Protein 2OUW (pdb70)

Sequence (261 aa):
GATVRLLDDAEEISTLPEVKAVFDDIRATRGSDFVNNIWRGLANDPALLKRTWEQVKTVVGEGAALDPLTREIYLAVSTANSCSSYCAHSHTAAARAKGTPAQHAEEVLAIIGLAAQTNALVTAQIPVDEAFLVGATVRLLDDDAEISTLPEVKAVFDDIRATRGSDFVNNIWRGLANDPALLKRTWEQVKKTVVGEGALDPLTREIYLAVSTANSSCSSYCAHSHTAAARAKGTPAQHAEVLAIIGLAAQTNALVTAQIPVDEEAFLVD

Nearest PDB structures (foldseek):
  2ouw-assembly1_B  TM=1.002E+00  e=2.175E-16  Rhodospirillum rubrum
  2ouw-assembly1_B  TM=1.008E+00  e=6.496E-17  Rhodospirillum rubrum

Radius of gyration: 21.52 Å; Cα contacts (8 Å, |Δi|>4): 288; chains: 2; bounding box: 38×60×54 Å

B-factor: mean 42.0, std 5.88, range [23.9, 87.43]

InterPro domains:
  IPR003779 Alkyl hydroperoxide reductase AhpD/CMD-like [PF02627] (48-126)
  IPR004675 Alkylhydroperoxidase AhpD core [TIGR00778] (63-110)
  IPR029032 AhpD-like [G3DSA:1.20.1290.10] (1-137)
  IPR029032 AhpD-like [SSF69118] (16-132)

Solvent-accessible surface area: 12748 Å² total

Structure (mmCIF, N/CA/C/O backbone):
data_2OUW
#
_entry.id   2OUW
#
_cell.length_a   62.683
_cell.length_b   62.683
_cell.length_c   216.707
_cell.angle_alpha   90.000
_cell.angle_beta   90.000
_cell.angle_gamma   120.000
#
_symmetry.space_group_name_H-M   'P 63 2 2'
#
loop_
_entity.id
_entity.type
_entity.pdbx_description
1 polymer 'Alkylhydroperoxidase AhpD core'
2 non-polymer 'SODIUM ION'
3 non-polymer 'UNKNOWN LIGAND'
4 non-polymer 'ACETIC ACID'
5 water water
#
loop_
_atom_site.group_PDB
_atom_site.id
_atom_site.type_symbol
_atom_site.label_atom_id
_atom_site.label_alt_id
_atom_site.label_comp_id
_atom_site.label_asym_id
_atom_site.label_entity_id
_atom_site.label_seq_id
_atom_site.pdbx_PDB_ins_code
_atom_site.Cartn_x
_atom_site.Cartn_y
_atom_site.Cartn_z
_atom_site.occupancy
_atom_site.B_iso_or_equiv
_atom_site.auth_seq_id
_atom_site.auth_comp_id
_atom_site.auth_asym_id
_atom_site.auth_atom_id
_atom_site.pdbx_PDB_model_num
ATOM 1 N N . GLY A 1 1 ? 6.715 11.904 50.718 1.00 53.05 0 GLY A N 1
ATOM 2 C CA . GLY A 1 1 ? 5.285 11.510 50.660 1.00 52.69 0 GLY A CA 1
ATOM 3 C C . GLY A 1 1 ? 5.161 10.257 49.836 1.00 52.75 0 GLY A C 1
ATOM 4 O O . GLY A 1 1 ? 6.150 9.583 49.581 1.00 56.04 0 GLY A O 1
ATOM 13 N N . ALA A 1 3 ? 3.173 10.478 46.771 1.00 40.14 2 ALA A N 1
ATOM 14 C CA . ALA A 1 3 ? 3.233 11.085 45.434 1.00 38.24 2 ALA A CA 1
ATOM 15 C C . ALA A 1 3 ? 4.660 11.605 45.112 1.00 37.03 2 ALA A C 1
ATOM 16 O O . ALA A 1 3 ? 5.462 11.804 46.013 1.00 33.82 2 ALA 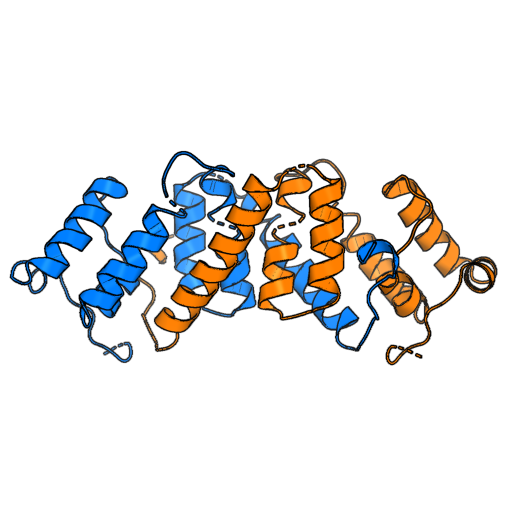A O 1
ATOM 18 N N . THR A 1 4 ? 4.966 11.824 43.828 1.00 35.98 3 THR A N 1
ATOM 19 C CA . THR A 1 4 ? 6.271 12.376 43.399 1.00 35.97 3 THR A CA 1
ATOM 20 C C . THR A 1 4 ? 6.293 13.904 43.409 1.00 37.90 3 THR A C 1
ATOM 21 O O . THR A 1 4 ? 7.294 14.504 43.097 1.00 36.98 3 THR A O 1
ATOM 25 N N . VAL A 1 5 ? 5.183 14.518 43.795 1.00 38.09 4 VAL A N 1
ATOM 26 C CA . VAL A 1 5 ? 5.079 15.957 43.989 1.00 39.10 4 VAL A CA 1
ATOM 27 C C . VAL A 1 5 ? 4.351 16.167 45.307 1.00 40.18 4 VAL A C 1
ATOM 28 O O . VAL A 1 5 ? 3.707 15.242 45.816 1.00 41.55 4 VAL A O 1
ATOM 32 N N . ARG A 1 6 ? 4.414 17.366 45.870 1.00 40.64 5 ARG A N 1
ATOM 33 C CA . ARG A 1 6 ? 3.600 17.616 47.054 1.00 42.20 5 ARG A CA 1
ATOM 34 C C . ARG A 1 6 ? 2.136 17.850 46.674 1.00 40.51 5 ARG A C 1
ATOM 35 O O . ARG A 1 6 ? 1.827 18.254 45.557 1.00 37.99 5 ARG A O 1
ATOM 43 N N . LEU A 1 7 ? 1.238 17.533 47.596 1.00 39.74 6 LEU A N 1
ATOM 44 C CA . LEU A 1 7 ? -0.184 17.714 47.367 1.00 38.68 6 LEU A CA 1
ATOM 45 C C . LEU A 1 7 ? -0.571 18.933 48.172 1.00 38.59 6 LEU A C 1
ATOM 46 O O . LEU A 1 7 ? -0.616 18.871 49.397 1.00 38.59 6 LEU A O 1
ATOM 51 N N . LEU A 1 8 ? -0.823 20.049 47.498 1.00 38.01 7 LEU A N 1
ATOM 52 C CA . LEU A 1 8 ? -1.122 21.299 48.213 1.00 38.22 7 LEU A CA 1
ATOM 53 C C . LEU A 1 8 ? -2.424 21.183 49.004 1.00 36.61 7 LEU A C 1
ATOM 54 O O . LEU A 1 8 ? -3.427 20.718 48.489 1.00 35.19 7 LEU A O 1
ATOM 59 N N . ASP A 1 9 ? -2.389 21.586 50.267 1.00 38.85 8 ASP A N 1
ATOM 60 C CA . ASP A 1 9 ? -3.580 21.576 51.117 1.00 40.21 8 ASP A CA 1
ATOM 61 C C . ASP A 1 9 ? -4.293 22.925 51.044 1.00 39.52 8 ASP A C 1
ATOM 62 O O . ASP A 1 9 ? -3.774 23.888 50.480 1.00 39.87 8 ASP A O 1
ATOM 67 N N . ASP A 1 10 ? -5.475 23.000 51.638 1.00 40.91 9 ASP A N 1
ATOM 68 C CA . ASP A 1 10 ? -6.307 24.200 51.497 1.00 40.44 9 ASP A CA 1
ATOM 69 C C . ASP A 1 10 ? -5.621 25.406 52.118 1.00 40.47 9 ASP A C 1
ATOM 70 O O . ASP A 1 10 ? -5.695 26.512 51.587 1.00 40.81 9 ASP A O 1
ATOM 75 N N . ALA A 1 11 ? -4.915 25.190 53.221 1.00 41.69 10 ALA A N 1
ATOM 76 C CA . ALA A 1 11 ? -4.214 26.282 53.865 1.00 41.38 10 ALA A CA 1
ATOM 77 C C . ALA A 1 11 ? -3.233 26.965 52.910 1.00 41.18 10 ALA A C 1
ATOM 78 O O . ALA A 1 11 ? -3.218 28.175 52.827 1.00 40.18 10 ALA A O 1
ATOM 80 N N . GLU A 1 12 ? -2.428 26.199 52.176 1.00 43.63 11 GLU A N 1
ATOM 81 C CA A GLU A 1 12 ? -1.475 26.756 51.204 0.50 44.43 11 GLU A CA 1
ATOM 82 C CA B GLU A 1 12 ? -1.485 26.813 51.243 0.50 44.57 11 GLU A CA 1
ATOM 83 C C . GLU A 1 12 ? -2.216 27.432 50.051 1.00 45.36 11 GLU A C 1
ATOM 84 O O . GLU A 1 12 ? -1.854 28.521 49.598 1.00 47.79 11 GLU A O 1
ATOM 95 N N . ILE A 1 13 ? -3.257 26.768 49.568 1.00 43.77 12 ILE A N 1
ATOM 96 C CA . ILE A 1 13 ? -4.023 27.293 48.454 1.00 43.01 12 ILE A CA 1
ATOM 97 C C . ILE A 1 13 ? -4.694 28.648 48.792 1.00 42.26 12 ILE A C 1
ATOM 98 O O . ILE A 1 13 ? -4.831 29.495 47.910 1.00 41.75 12 ILE A O 1
ATOM 103 N N . SER A 1 14 ? -5.068 28.861 50.058 1.00 44.02 13 SER A N 1
ATOM 104 C CA . SER A 1 14 ? -5.591 30.172 50.523 1.00 45.63 13 SER A CA 1
ATOM 105 C C . SER A 1 14 ? -4.814 31.382 50.031 1.00 46.66 13 SER A C 1
ATOM 106 O O . SER A 1 14 ? -5.408 32.401 49.685 1.00 48.11 13 SER A O 1
ATOM 109 N N . THR A 1 15 ? -3.487 31.276 50.041 1.00 47.74 14 THR A N 1
ATOM 110 C CA . THR A 1 15 ? -2.591 32.392 49.714 1.00 48.07 14 THR A CA 1
ATOM 111 C C . THR A 1 15 ? -2.056 32.315 48.290 1.00 47.56 14 THR A C 1
ATOM 112 O O . THR A 1 15 ? -1.101 33.011 47.940 1.00 46.95 14 THR A O 1
ATOM 116 N N . LEU A 1 16 ? -2.651 31.450 47.475 1.00 46.63 15 LEU A N 1
ATOM 117 C CA . LEU A 1 16 ? -2.221 31.284 46.103 1.00 46.12 15 LEU A CA 1
ATOM 118 C C . LEU A 1 16 ? -3.406 31.644 45.227 1.00 47.00 15 LEU A C 1
ATOM 119 O O . LEU A 1 16 ? -4.174 30.777 44.827 1.00 45.88 15 LEU A O 1
ATOM 124 N N . PRO A 1 17 ? -3.559 32.946 44.946 1.00 47.75 16 PRO A N 1
ATOM 125 C CA . PRO A 1 17 ? -4.734 33.505 44.281 1.00 47.15 16 PRO A CA 1
ATOM 126 C C . PRO A 1 17 ? -5.097 32.804 42.937 1.00 46.31 16 PRO A C 1
ATOM 127 O O . PRO A 1 17 ? -6.282 32.499 42.714 1.00 43.52 16 PRO A O 1
ATOM 129 N N . GLU A 1 18 ? -4.115 32.522 42.074 1.00 43.64 17 GLU A N 1
ATOM 130 C CA . GLU A 1 18 ? -4.409 31.815 40.810 1.00 44.92 17 GLU A CA 1
ATOM 131 C C . GLU A 1 18 ? -4.934 30.383 41.059 1.00 43.97 17 GLU A C 1
ATOM 132 O O . GLU A 1 18 ? -5.802 29.890 40.327 1.00 41.90 17 GLU A O 1
ATOM 135 N N . VAL A 1 19 ? -4.405 29.738 42.099 1.00 42.96 18 VAL A N 1
ATOM 136 C CA . VAL A 1 19 ? -4.763 28.363 42.422 1.00 40.61 18 VAL A CA 1
ATOM 137 C C . VAL A 1 19 ? -6.071 28.325 43.169 1.00 39.72 18 VAL A C 1
ATOM 138 O O . VAL A 1 19 ? -6.887 27.450 42.891 1.00 40.02 18 VAL A O 1
ATOM 142 N N . LYS A 1 20 ? -6.288 29.244 44.121 1.00 39.85 19 LYS A N 1
ATOM 143 C CA . LYS A 1 20 ? -7.588 29.263 44.819 1.00 39.07 19 LYS A CA 1
ATOM 144 C C . LYS A 1 20 ? -8.719 29.583 43.845 1.00 38.40 19 LYS A C 1
ATOM 145 O O . LYS A 1 20 ? -9.811 29.067 43.991 1.00 37.15 19 LYS A O 1
ATOM 150 N N . ALA A 1 21 ? -8.452 30.426 42.853 1.00 39.07 20 ALA A N 1
ATOM 151 C CA . ALA A 1 21 ? -9.436 30.684 41.794 1.00 39.42 20 ALA A CA 1
ATOM 152 C C . ALA A 1 21 ? -9.952 29.392 41.165 1.00 38.06 20 ALA A C 1
ATOM 153 O O . ALA A 1 21 ? -11.136 29.277 40.919 1.00 39.49 20 ALA A O 1
ATOM 155 N N . VAL A 1 22 ? -9.067 28.426 40.922 1.00 38.31 21 VAL A N 1
ATOM 156 C CA . VAL A 1 22 ? -9.450 27.167 40.298 1.00 38.00 21 VAL A CA 1
ATOM 157 C C . VAL A 1 22 ? -10.169 26.273 41.300 1.00 38.42 21 VAL A C 1
ATOM 158 O O . VAL A 1 22 ? -11.199 25.679 40.978 1.00 39.24 21 VAL A O 1
ATOM 162 N N . PHE A 1 23 ? -9.627 26.165 42.511 1.00 37.70 22 PHE A N 1
ATOM 163 C CA . 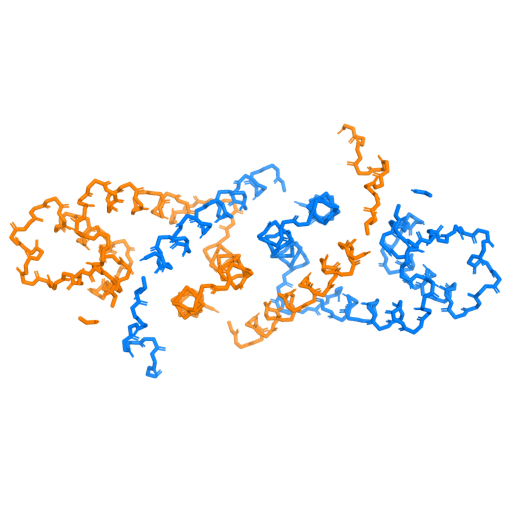PHE A 1 23 ? -10.242 25.310 43.523 1.00 36.69 22 PHE A CA 1
ATOM 164 C C . PHE A 1 23 ? -11.629 25.829 43.852 1.00 38.32 22 PHE A C 1
ATOM 165 O O . PHE A 1 23 ? -12.563 25.049 44.056 1.00 41.63 22 PHE A O 1
ATOM 173 N N . ASP A 1 24 ? -11.762 27.152 43.895 1.00 38.00 23 ASP A N 1
ATOM 174 C CA . ASP A 1 24 ? -13.076 27.769 44.080 1.00 38.56 23 ASP A CA 1
ATOM 175 C C . ASP A 1 24 ? -13.982 27.422 42.924 1.00 37.39 23 ASP A C 1
ATOM 176 O O . ASP A 1 24 ? -15.136 27.055 43.139 1.00 38.93 23 ASP A O 1
ATOM 181 N N . ASP A 1 25 ? -13.441 27.504 41.705 1.00 37.38 24 ASP A N 1
ATOM 182 C CA . ASP A 1 25 ? -14.209 27.182 40.494 1.00 36.48 24 ASP A CA 1
ATOM 183 C C . ASP A 1 25 ? -14.599 25.718 40.486 1.00 35.43 24 ASP A C 1
ATOM 184 O O . ASP A 1 25 ? -15.717 25.416 40.123 1.00 36.84 24 ASP A O 1
ATOM 189 N N . ILE A 1 26 ? -13.683 24.818 40.873 1.00 35.80 25 ILE A N 1
ATOM 190 C CA . ILE A 1 26 ? -14.001 23.389 40.963 1.00 35.79 25 ILE A CA 1
ATOM 191 C C . ILE A 1 26 ? -15.129 23.143 41.956 1.00 35.85 25 ILE A C 1
ATOM 192 O O . ILE A 1 26 ? -16.028 22.361 41.683 1.00 38.54 25 ILE A O 1
ATOM 197 N N . ARG A 1 27 ? -15.044 23.774 43.124 1.00 36.58 26 ARG A N 1
ATOM 198 C CA . ARG A 1 27 ? -16.035 23.568 44.176 1.00 37.08 26 ARG A CA 1
ATOM 199 C C . ARG A 1 27 ? -17.403 24.165 43.813 1.00 35.52 26 ARG A C 1
ATOM 200 O O . ARG A 1 27 ? -18.447 23.553 44.048 1.00 33.87 26 ARG A O 1
ATOM 208 N N . ALA A 1 28 ? -17.358 25.374 43.262 1.00 36.74 27 ALA A N 1
ATOM 209 C CA . ALA A 1 28 ? -18.531 26.066 42.714 1.00 38.96 27 ALA A CA 1
ATOM 210 C C . ALA A 1 28 ? -19.175 25.268 41.580 1.00 41.48 27 ALA A C 1
ATOM 211 O O . ALA A 1 28 ? -20.386 25.338 41.353 1.00 42.64 27 ALA A O 1
ATOM 213 N N . THR A 1 29 ? -18.357 24.515 40.860 1.00 43.35 28 THR A N 1
ATOM 214 C CA . THR A 1 29 ? -18.837 23.745 39.717 1.00 43.35 28 THR A CA 1
ATOM 215 C C . THR A 1 29 ? -19.455 22.390 40.160 1.00 44.74 28 THR A C 1
ATOM 216 O O . THR A 1 29 ? -20.515 22.013 39.672 1.00 46.66 28 THR A O 1
ATOM 220 N N . ARG A 1 30 ? -18.814 21.694 41.100 1.00 45.55 29 ARG A N 1
ATOM 221 C CA . ARG A 1 30 ? -19.262 20.374 41.584 1.00 45.36 29 ARG A CA 1
ATOM 222 C C . ARG A 1 30 ? -20.237 20.461 42.756 1.00 47.41 29 ARG A C 1
ATOM 223 O O . ARG A 1 30 ? -20.665 19.432 43.296 1.00 48.39 29 ARG A O 1
ATOM 231 N N . GLY A 1 31 ? -20.534 21.679 43.198 1.00 47.43 30 GLY A N 1
ATOM 232 C CA . GLY A 1 31 ? -21.395 21.872 44.362 1.00 49.03 30 GLY A CA 1
ATOM 233 C C . GLY A 1 31 ? -20.870 21.316 45.688 1.00 49.68 30 GLY A C 1
ATOM 234 O O . GLY A 1 31 ? -21.602 21.317 46.687 1.00 49.65 30 GLY A O 1
ATOM 235 N N . SER A 1 32 ? -19.610 20.870 45.725 1.00 49.62 31 SER A N 1
ATOM 236 C CA . SER A 1 32 ? -19.047 20.268 46.948 1.00 49.61 31 SER A CA 1
ATOM 237 C C . SER A 1 32 ? -17.720 20.891 47.349 1.00 47.41 31 SER A C 1
ATOM 238 O O . SER A 1 32 ? -16.996 21.444 46.504 1.00 45.55 31 SER A O 1
ATOM 241 N N . ASP A 1 33 ? -17.408 20.749 48.641 1.00 46.39 32 ASP A N 1
ATOM 242 C CA . ASP A 1 33 ? -16.140 21.225 49.229 1.00 45.96 32 ASP A CA 1
ATOM 243 C C . ASP A 1 33 ? -14.940 20.302 48.956 1.00 44.61 32 ASP A C 1
ATOM 244 O O . ASP A 1 33 ? -13.805 20.767 48.954 1.00 45.91 32 ASP A O 1
ATOM 246 N N . PHE A 1 34 ? -15.196 19.007 48.747 1.00 43.49 33 PHE A N 1
ATOM 247 C CA . PHE A 1 34 ? -14.135 18.008 48.548 1.00 42.46 33 PHE A CA 1
ATOM 248 C C . PHE A 1 34 ? -13.529 18.118 47.165 1.00 41.70 33 PHE A C 1
ATOM 249 O O . PHE A 1 34 ? -14.220 17.945 46.167 1.00 41.66 33 PHE A O 1
ATOM 257 N N . VAL A 1 35 ? -12.228 18.390 47.119 1.00 41.13 34 VAL A N 1
ATOM 258 C CA . VAL A 1 35 ? -11.470 18.411 45.877 1.00 41.03 34 VAL A CA 1
ATOM 259 C C . VAL A 1 35 ? -10.454 17.274 45.974 1.00 40.52 34 VAL A C 1
ATOM 260 O O . VAL A 1 35 ? -9.675 17.209 46.932 1.00 40.35 34 VAL A O 1
ATOM 264 N N . ASN A 1 36 ? -10.469 16.356 45.014 1.00 38.69 35 ASN A N 1
ATOM 265 C CA . ASN A 1 36 ? -9.610 15.178 45.149 1.00 38.79 35 ASN A CA 1
ATOM 266 C C . ASN A 1 36 ? -8.140 15.481 44.859 1.00 35.61 35 ASN A C 1
ATOM 267 O O . ASN A 1 36 ? -7.800 16.565 44.408 1.00 32.75 35 ASN A O 1
ATOM 272 N N . ASN A 1 37 ? -7.283 14.523 45.200 1.00 37.89 36 ASN A N 1
ATOM 273 C CA . ASN A 1 37 ? -5.835 14.710 45.240 1.00 35.53 36 ASN A CA 1
ATOM 274 C C . ASN A 1 37 ? -5.180 15.062 43.910 1.00 33.79 36 ASN A C 1
ATOM 275 O O . ASN A 1 37 ? -4.168 15.766 43.902 1.00 33.83 36 ASN A O 1
ATOM 280 N N . ILE A 1 38 ? -5.725 14.581 42.798 1.00 34.42 37 ILE A N 1
ATOM 281 C CA . ILE A 1 38 ? -5.151 14.948 41.504 1.00 35.26 37 ILE A CA 1
ATOM 282 C C . ILE A 1 38 ? -4.925 16.476 41.406 1.00 34.99 37 ILE A C 1
ATOM 283 O O . ILE A 1 38 ? -3.845 16.917 41.044 1.00 30.89 37 ILE A O 1
ATOM 288 N N . TRP A 1 39 ? -5.935 17.258 41.797 1.00 37.86 38 TRP A N 1
ATOM 289 C CA . TRP A 1 39 ? -5.893 18.713 41.683 1.00 36.20 38 TRP A CA 1
ATOM 290 C C . TRP A 1 39 ? -4.864 19.315 42.607 1.00 34.63 38 TRP A C 1
ATOM 291 O O . TRP A 1 39 ? -4.206 20.286 42.250 1.00 33.82 38 TRP A O 1
ATOM 302 N N . ARG A 1 40 ? -4.724 18.727 43.792 1.00 36.77 39 ARG A N 1
ATOM 303 C CA . ARG A 1 40 ? -3.725 19.159 44.762 1.00 35.25 39 ARG A CA 1
ATOM 304 C C . ARG A 1 40 ? -2.292 18.908 44.271 1.00 35.37 39 ARG A C 1
ATOM 305 O O . ARG A 1 40 ? -1.382 19.638 44.650 1.00 33.51 39 ARG A O 1
ATOM 313 N N . GLY A 1 41 ? -2.109 17.909 43.404 1.00 37.53 40 GLY A N 1
ATOM 314 C CA . GLY A 1 41 ? -0.813 17.657 42.767 1.00 37.96 40 GLY A CA 1
ATOM 315 C C . GLY A 1 41 ? -0.563 18.620 41.611 1.00 38.97 40 GLY A C 1
ATOM 316 O O . GLY A 1 41 ? 0.530 19.181 41.479 1.00 38.49 40 GLY A O 1
ATOM 317 N N . LEU A 1 42 ? -1.586 18.817 40.783 1.00 38.50 41 LEU A N 1
ATOM 318 C CA . LEU A 1 42 ? -1.511 19.738 39.659 1.00 37.20 41 LEU A CA 1
ATOM 319 C C . LEU A 1 42 ? -1.262 21.158 40.116 1.00 36.69 41 LEU A C 1
ATOM 320 O O . LEU A 1 42 ? -0.679 21.948 39.372 1.00 35.96 41 LEU A O 1
ATOM 325 N N . ALA A 1 43 ? -1.649 21.468 41.355 1.00 36.71 42 ALA A N 1
ATOM 326 C CA . ALA A 1 43 ? -1.531 22.820 41.901 1.00 35.99 42 ALA A CA 1
ATOM 327 C C . ALA A 1 43 ? -0.110 23.351 42.029 1.00 36.66 42 ALA A C 1
ATOM 328 O O . ALA A 1 43 ? 0.083 24.565 42.231 1.00 35.91 42 ALA A O 1
ATOM 330 N N . ASN A 1 44 ? 0.874 22.455 41.946 1.00 37.67 43 ASN A N 1
ATOM 331 C CA . ASN A 1 44 ? 2.273 22.857 41.932 1.00 38.69 43 ASN A CA 1
ATOM 332 C C . ASN A 1 44 ? 2.621 23.694 40.692 1.00 39.99 43 ASN A C 1
ATOM 333 O O . ASN A 1 44 ? 3.515 24.505 40.744 1.00 41.19 43 ASN A O 1
ATOM 338 N N . ASP A 1 45 ? 1.895 23.482 39.598 1.00 41.84 44 ASP A N 1
ATOM 339 C CA . ASP A 1 45 ? 2.036 24.218 38.334 1.00 42.50 44 ASP A CA 1
ATOM 340 C C . ASP A 1 45 ? 0.685 24.899 38.048 1.00 39.87 44 ASP A C 1
ATOM 341 O O . ASP A 1 45 ? -0.149 24.352 37.336 1.00 37.23 44 ASP A O 1
ATOM 346 N N . PRO A 1 46 ? 0.457 26.098 38.617 1.00 40.28 45 PRO A N 1
ATOM 347 C CA . PRO A 1 46 ? -0.840 26.766 38.427 1.00 39.41 45 PRO A CA 1
ATOM 348 C C . PRO A 1 46 ? -1.335 26.828 36.974 1.00 39.52 45 PRO A C 1
ATOM 349 O O . PRO A 1 46 ? -2.522 26.624 36.720 1.00 41.36 45 PRO A O 1
ATOM 353 N N . ALA A 1 47 ? -0.448 27.073 36.021 1.00 38.73 46 ALA A N 1
ATOM 354 C CA . ALA A 1 47 ? -0.847 27.066 34.615 1.00 38.63 46 ALA A CA 1
ATOM 355 C C . ALA A 1 47 ? -1.413 25.715 34.158 1.00 39.22 46 ALA A C 1
ATOM 356 O O . ALA A 1 47 ? -2.467 25.661 33.520 1.00 40.85 46 ALA A O 1
ATOM 358 N N . LEU A 1 48 ? -0.717 24.622 34.470 1.00 38.86 47 LEU A N 1
ATOM 359 C CA . LEU A 1 48 ? -1.185 23.292 34.068 1.00 38.90 47 LEU A CA 1
ATOM 360 C C . LEU A 1 48 ? -2.504 22.940 34.754 1.00 37.65 47 LEU A C 1
ATOM 361 O O . LEU A 1 48 ? -3.393 22.336 34.149 1.00 36.14 47 LEU A O 1
ATOM 366 N N . LEU A 1 49 ? -2.593 23.294 36.037 1.00 37.68 48 LEU A N 1
ATOM 367 C CA . LEU A 1 49 ? -3.833 23.190 36.802 1.00 37.99 48 LEU A CA 1
ATOM 368 C C . LEU A 1 49 ? -5.004 23.860 36.069 1.00 38.09 48 LEU A C 1
ATOM 369 O O . LEU A 1 49 ? -6.030 23.243 35.856 1.00 37.79 48 LEU A O 1
ATOM 374 N N . LYS A 1 50 ? -4.817 25.112 35.659 1.00 38.24 49 LYS A N 1
ATOM 375 C CA . LYS A 1 50 ? -5.839 25.856 34.949 1.00 37.32 49 LYS A CA 1
ATOM 376 C C . LYS A 1 50 ? -6.195 25.183 33.632 1.00 37.97 49 LYS A C 1
ATOM 377 O O . LYS A 1 50 ? -7.371 24.925 33.356 1.00 38.03 49 LYS A O 1
ATOM 379 N N . ARG A 1 51 ? -5.190 24.868 32.816 1.00 39.78 50 ARG A N 1
ATOM 380 C CA . ARG A 1 51 ? -5.435 24.181 31.539 1.00 39.37 50 ARG A CA 1
ATOM 381 C C . ARG A 1 51 ? -6.206 22.883 31.719 1.00 39.34 50 ARG A C 1
ATOM 382 O O . ARG A 1 51 ? -7.093 22.557 30.934 1.00 42.37 50 ARG A O 1
ATOM 390 N N . THR A 1 52 ? -5.819 22.090 32.709 1.00 40.01 51 THR A N 1
ATOM 391 C CA . THR A 1 52 ? -6.458 20.790 32.913 1.00 37.15 51 THR A CA 1
ATOM 392 C C . THR A 1 52 ? -7.917 20.982 33.337 1.00 37.61 51 THR A C 1
ATOM 393 O O . THR A 1 52 ? -8.831 20.373 32.768 1.00 38.00 51 THR A O 1
ATOM 397 N N . TRP A 1 53 ? -8.141 21.854 34.314 1.00 37.59 52 TRP A N 1
ATOM 398 C CA . TRP A 1 53 ? -9.508 22.158 34.743 1.00 36.72 52 TRP A CA 1
ATOM 399 C C . TRP A 1 53 ? -10.383 22.720 33.600 1.00 37.95 52 TRP A C 1
ATOM 400 O O . TRP A 1 53 ? -11.487 22.243 33.386 1.00 37.86 52 TRP A O 1
ATOM 411 N N . GLU A 1 54 ? -9.894 23.704 32.845 1.00 39.19 53 GLU A N 1
ATOM 412 C CA . GLU A 1 54 ? -10.647 24.225 31.690 1.00 38.99 53 GLU A CA 1
ATOM 413 C C . GLU A 1 54 ? -11.118 23.097 30.751 1.00 38.95 53 GLU A C 1
ATOM 414 O O . GLU A 1 54 ? -12.282 23.071 30.324 1.00 38.03 53 GLU A O 1
ATOM 417 N N . GLN A 1 55 ? -10.233 22.151 30.444 1.00 40.87 54 GLN A N 1
ATOM 418 C CA . GLN A 1 55 ? -10.619 21.002 29.592 1.00 40.80 54 GLN A CA 1
ATOM 419 C C . GLN A 1 55 ? -11.696 20.154 30.218 1.00 39.86 54 GLN A C 1
ATOM 420 O O . GLN A 1 55 ? -12.662 19.766 29.551 1.00 40.51 54 GLN A O 1
ATOM 426 N N . VAL A 1 56 ? -11.534 19.858 31.501 1.00 39.43 55 VAL A N 1
ATOM 427 C CA . VAL A 1 56 ? -12.516 19.041 32.204 1.00 40.01 55 VAL A CA 1
ATOM 428 C C . VAL A 1 56 ? -13.898 19.699 32.212 1.00 42.11 55 VAL A C 1
ATOM 429 O O . VAL A 1 56 ? -14.903 19.039 31.958 1.00 41.73 55 VAL A O 1
ATOM 433 N N . LYS A 1 57 ? -13.954 21.002 32.479 1.00 43.52 56 LYS A N 1
ATOM 434 C CA . LYS A 1 57 ? -15.233 21.712 32.442 1.00 43.16 56 LYS A CA 1
ATOM 435 C C . LYS A 1 57 ? -15.879 21.671 31.076 1.00 42.61 56 LYS A C 1
ATOM 436 O O . LYS A 1 57 ? -17.062 21.380 30.951 1.00 43.35 56 LYS A O 1
ATOM 442 N N . THR A 1 58 ? -15.101 21.978 30.048 1.00 42.15 57 THR A N 1
ATOM 443 C CA . THR A 1 58 ? -15.622 22.022 28.691 1.00 41.67 57 THR A CA 1
ATOM 444 C C . THR A 1 58 ? -16.136 20.648 28.236 1.00 43.38 57 THR A C 1
ATOM 445 O O . THR A 1 58 ? -17.221 20.531 27.662 1.00 41.75 57 THR A O 1
ATOM 449 N N . VAL A 1 59 ? -15.359 19.608 28.507 1.00 40.58 58 VAL A N 1
ATOM 450 C CA . VAL A 1 59 ? -15.674 18.302 27.998 1.00 41.16 58 VAL A CA 1
ATOM 451 C C . VAL A 1 59 ? -16.697 17.608 28.887 1.00 41.88 58 VAL A C 1
ATOM 452 O O . VAL A 1 59 ? -17.608 16.957 28.392 1.00 41.50 58 VAL A O 1
ATOM 464 N N . VAL A 1 61 ? -18.498 18.805 31.852 1.00 48.04 60 VAL A N 1
ATOM 465 C CA . VAL A 1 61 ? -19.542 19.479 32.576 1.00 49.41 60 VAL A CA 1
ATOM 466 C C . VAL A 1 61 ? -20.509 20.145 31.615 1.00 51.44 60 VAL A C 1
ATOM 467 O O . VAL A 1 61 ? -20.097 20.869 30.710 1.00 51.30 60 VAL A O 1
ATOM 471 N N . GLY A 1 62 ? -21.799 19.869 31.813 1.00 54.31 61 GLY A N 1
ATOM 472 C CA . GLY A 1 62 ? -22.868 20.673 31.227 1.00 55.79 61 GLY A CA 1
ATOM 473 C C . GLY A 1 62 ? -23.552 20.066 30.022 1.00 56.53 61 GLY A C 1
ATOM 474 O O . GLY A 1 62 ? -23.399 18.883 29.732 1.00 55.90 61 GLY A O 1
ATOM 475 N N . GLU A 1 63 ? -24.324 20.901 29.329 1.00 58.24 62 GLU A N 1
ATOM 476 C CA . GLU A 1 63 ? -25.048 20.485 28.139 1.00 58.92 62 GLU A CA 1
ATOM 477 C C . GLU A 1 63 ? -24.031 20.121 27.051 1.00 59.13 62 GLU A C 1
ATOM 478 O O . GLU A 1 63 ? -23.025 20.822 26.858 1.00 61.93 62 GLU A O 1
ATOM 480 N N . GLY A 1 64 ? -24.279 19.003 26.375 1.00 55.99 63 GLY A N 1
ATOM 481 C CA . GLY A 1 64 ? -23.401 18.532 25.322 1.00 51.81 63 GLY A CA 1
ATOM 482 C C . GLY A 1 64 ? -23.962 17.287 24.692 1.00 49.42 63 GLY A C 1
ATOM 483 O O . GLY A 1 64 ? -25.072 16.866 25.020 1.00 51.27 63 GLY A O 1
ATOM 484 N N A ALA A 1 65 ? -23.226 16.850 23.682 0.50 47.31 64 ALA A N 1
ATOM 485 N N B ALA A 1 65 ? -23.192 16.563 23.875 0.50 46.25 64 ALA A N 1
ATOM 486 C CA A ALA A 1 65 ? -23.324 15.518 23.210 0.50 45.32 64 ALA A CA 1
ATOM 487 C CA B ALA A 1 65 ? -23.768 15.478 23.016 0.50 43.99 64 ALA A CA 1
ATOM 488 C C A ALA A 1 65 ? -22.815 14.750 24.394 0.50 44.42 64 ALA A C 1
ATOM 489 C C B ALA A 1 65 ? -24.282 14.176 23.694 0.50 42.30 64 ALA A C 1
ATOM 490 O O A ALA A 1 65 ? -21.776 15.073 24.994 0.50 43.42 64 ALA A O 1
ATOM 491 O O B ALA A 1 65 ? -25.268 13.576 23.257 0.50 39.91 64 ALA A O 1
ATOM 494 N N . LEU A 1 66 ? -23.590 13.744 24.737 1.00 44.20 65 LEU A N 1
ATOM 495 C CA . LEU A 1 66 ? -23.735 12.603 25.646 1.00 44.47 65 LEU A CA 1
ATOM 496 C C . LEU A 1 66 ? -24.154 13.096 27.017 1.00 44.66 65 LEU A C 1
ATOM 497 O O . LEU A 1 66 ? -23.852 14.236 27.383 1.00 42.91 65 LEU A O 1
ATOM 502 N N . ASP A 1 67 ? -24.846 12.264 27.786 1.00 46.10 66 ASP A N 1
ATOM 503 C CA . ASP A 1 67 ? -25.185 12.684 29.174 1.00 47.41 66 ASP A CA 1
ATOM 504 C C . ASP A 1 67 ? -23.943 12.555 30.045 1.00 45.04 66 ASP A C 1
ATOM 505 O O . ASP A 1 67 ? -23.001 11.846 29.670 1.00 44.15 66 ASP A O 1
ATOM 510 N N . PRO A 1 68 ? -23.912 13.272 31.172 1.00 45.41 67 PRO A N 1
ATOM 511 C CA . PRO A 1 68 ? -22.748 13.246 32.063 1.00 45.37 67 PRO A CA 1
ATOM 512 C C . PRO A 1 68 ? -22.295 11.854 32.508 1.00 44.45 67 PRO A C 1
ATOM 513 O O . PRO A 1 68 ? -21.088 11.614 32.652 1.00 41.71 67 PRO A O 1
ATOM 517 N N . LEU A 1 69 ? -23.248 10.956 32.734 1.00 43.96 68 LEU A N 1
ATOM 518 C CA . LEU A 1 69 ? -22.920 9.605 33.162 1.00 43.42 68 LEU A CA 1
ATOM 519 C C . LEU A 1 69 ? -22.223 8.848 32.046 1.00 41.64 68 LEU A C 1
ATOM 520 O O . LEU A 1 69 ? -21.239 8.173 32.283 1.00 43.33 68 LEU A O 1
ATOM 525 N N . THR A 1 70 ? -22.726 8.965 30.823 1.00 40.39 69 THR A N 1
ATOM 526 C CA . THR A 1 70 ? -22.119 8.268 29.681 1.00 38.58 69 THR A CA 1
ATOM 527 C C . THR A 1 70 ? -20.691 8.756 29.553 1.00 39.32 69 THR A C 1
ATOM 528 O O . THR A 1 70 ? -19.783 7.964 29.364 1.00 39.81 69 THR A O 1
ATOM 532 N N . ARG A 1 71 ? -20.482 10.067 29.691 1.00 38.24 70 ARG A N 1
ATOM 533 C CA . ARG A 1 71 ? -19.130 10.607 29.546 1.00 37.98 70 ARG A CA 1
ATOM 534 C C . ARG A 1 71 ? -18.248 9.975 30.595 1.00 37.92 70 ARG A C 1
ATOM 535 O O . ARG A 1 71 ? -17.162 9.533 30.302 1.00 39.73 70 ARG A O 1
ATOM 543 N N . GLU A 1 72 ? -18.742 9.918 31.822 1.00 39.37 71 GLU A N 1
ATOM 544 C CA . GLU A 1 72 ? -17.969 9.369 32.919 1.00 39.64 71 GLU A CA 1
ATOM 545 C C . GLU A 1 72 ? -17.615 7.895 32.727 1.00 39.84 71 GLU A C 1
ATOM 546 O O . GLU A 1 72 ? -16.493 7.495 33.013 1.00 39.69 71 GLU A O 1
ATOM 560 N N . ILE A 1 74 ? -17.268 6.295 29.803 1.00 43.09 73 ILE A N 1
ATOM 561 C CA . ILE A 1 74 ? -16.199 6.262 28.794 1.00 41.34 73 ILE A CA 1
ATOM 562 C C . ILE A 1 74 ? -14.873 6.626 29.450 1.00 40.54 73 ILE A C 1
ATOM 563 O O . ILE A 1 74 ? -13.852 5.996 29.191 1.00 37.79 73 ILE A O 1
ATOM 568 N N . TYR A 1 75 ? -14.901 7.607 30.349 1.00 42.63 74 TYR A N 1
ATOM 569 C CA . TYR A 1 75 ? -13.685 8.049 31.054 1.00 41.37 74 TYR A CA 1
ATOM 570 C C . TYR A 1 75 ? -13.101 6.938 31.941 1.00 42.14 74 TYR A C 1
ATOM 571 O O . TYR A 1 75 ? -11.894 6.777 32.036 1.00 41.79 74 TYR A O 1
ATOM 580 N N . LEU A 1 76 ? -13.978 6.212 32.624 1.00 42.49 75 LEU A N 1
ATOM 581 C CA . LEU A 1 76 ? -13.615 5.061 33.419 1.00 41.09 75 LEU A CA 1
ATOM 582 C C . LEU A 1 76 ? -13.002 3.948 32.586 1.00 41.79 75 LEU A C 1
ATOM 583 O O . LEU A 1 76 ? -12.032 3.312 32.972 1.00 42.61 75 LEU A O 1
ATOM 588 N N . ALA A 1 77 ? -13.582 3.715 31.419 1.00 42.97 76 ALA A N 1
ATOM 589 C CA . ALA A 1 77 ? -13.111 2.659 30.550 1.00 42.78 76 ALA A CA 1
ATOM 590 C C . ALA A 1 77 ? -11.690 2.960 30.093 1.00 43.00 76 ALA A C 1
ATOM 591 O O . ALA A 1 77 ? -10.816 2.098 30.139 1.00 43.22 76 ALA A O 1
ATOM 593 N N . VAL A 1 78 ? -11.460 4.194 29.657 1.00 42.49 77 VAL A N 1
ATOM 594 C CA . VAL A 1 78 ? -10.135 4.613 29.246 1.00 41.54 77 VAL A CA 1
ATOM 595 C C . VAL A 1 78 ? -9.158 4.444 30.390 1.00 39.35 77 VAL A C 1
ATOM 596 O O . VAL A 1 78 ? -8.080 3.895 30.215 1.00 42.06 77 VAL A O 1
ATOM 600 N N . SER A 1 79 ? -9.545 4.906 31.578 1.00 40.70 78 SER A N 1
ATOM 601 C CA . SER A 1 79 ? -8.650 4.891 32.718 1.00 39.43 78 SER A CA 1
ATOM 602 C C . SER A 1 79 ? -8.175 3.473 33.027 1.00 43.16 78 SER A C 1
ATOM 603 O O . SER A 1 79 ? -6.996 3.260 33.383 1.00 41.36 78 SER A O 1
ATOM 606 N N . THR A 1 80 ? -9.085 2.507 32.837 1.00 43.40 79 THR A N 1
ATOM 607 C CA . THR A 1 80 ? -8.794 1.081 33.063 1.00 41.77 79 THR A CA 1
ATOM 608 C C . THR A 1 80 ? -7.869 0.545 32.006 1.00 40.38 79 THR A C 1
ATOM 609 O O . THR A 1 80 ? -6.858 -0.051 32.301 1.00 43.03 79 THR A O 1
ATOM 613 N N . ALA A 1 81 ? -8.181 0.782 30.739 1.00 42.60 80 ALA A N 1
ATOM 614 C CA . ALA A 1 81 ? -7.325 0.290 29.703 1.00 43.16 80 ALA A CA 1
ATOM 615 C C . ALA A 1 81 ? -5.924 0.888 29.783 1.00 48.18 80 ALA A C 1
ATOM 616 O O . ALA A 1 81 ? -4.963 0.210 29.414 1.00 50.56 80 ALA A O 1
ATOM 618 N N . ASN A 1 82 ? -5.803 2.153 30.229 1.00 50.05 81 ASN A N 1
ATOM 619 C CA . ASN A 1 82 ? -4.481 2.775 30.466 1.00 48.64 81 ASN A CA 1
ATOM 620 C C . ASN A 1 82 ? -3.823 2.331 31.780 1.00 50.40 81 ASN A C 1
ATOM 621 O O . ASN A 1 82 ? -2.724 2.769 32.108 1.00 53.91 81 ASN A O 1
ATOM 626 N N . SER A 1 83 ? -4.504 1.486 32.538 1.00 51.87 82 SER A N 1
ATOM 627 C CA . SER A 1 83 ? -3.953 0.863 33.732 1.00 51.55 82 SER A CA 1
ATOM 628 C C . SER A 1 83 ? -3.663 1.811 34.910 1.00 50.35 82 SER A C 1
ATOM 629 O O . SER A 1 83 ? -2.832 1.491 35.759 1.00 48.31 82 SER A O 1
ATOM 632 N N . CYS A 1 84 ? -4.365 2.951 34.975 1.00 46.03 83 CYS A N 1
ATOM 633 C CA . CYS A 1 84 ? -4.172 3.930 36.060 1.00 42.59 83 CYS A CA 1
ATOM 634 C C . CYS A 1 84 ? -5.030 3.607 37.307 1.00 41.46 83 CYS A C 1
ATOM 635 O O . CYS A 1 84 ? -6.235 3.853 37.327 1.00 41.16 83 CYS A O 1
ATOM 638 N N . SER A 1 85 ? -4.403 3.137 38.376 1.00 41.15 84 SER A N 1
ATOM 639 C CA A SER A 1 85 ? -5.112 2.710 39.579 0.50 39.73 84 SER A CA 1
ATOM 640 C CA B SER A 1 85 ? -5.145 2.698 39.539 0.50 40.07 84 SER A CA 1
ATOM 641 C C . SER A 1 85 ? -5.929 3.825 40.223 1.00 39.84 84 SER A C 1
ATOM 642 O O . SER A 1 85 ? -7.092 3.638 40.586 1.00 37.54 84 SER A O 1
ATOM 647 N N . TYR A 1 86 ? -5.299 4.980 40.407 1.00 40.21 85 TYR A N 1
ATOM 648 C CA . TYR A 1 86 ? -5.959 6.096 41.070 1.00 39.13 85 TYR A CA 1
ATOM 649 C C . TYR A 1 86 ? -7.190 6.482 40.298 1.00 40.77 85 TYR A C 1
ATOM 650 O O . TYR A 1 86 ? -8.239 6.742 40.872 1.00 40.57 85 TYR A O 1
ATOM 659 N N . CYS A 1 87 ? -7.010 6.538 38.987 1.00 36.82 86 CYS A N 1
ATOM 660 C CA . CYS A 1 87 ? -8.042 6.926 38.029 1.00 40.86 86 CYS A CA 1
ATOM 661 C C . CYS A 1 87 ? -9.221 5.945 37.982 1.00 39.14 86 CYS A C 1
ATOM 662 O O . CYS A 1 87 ? -10.346 6.361 37.823 1.00 38.95 86 CYS A O 1
ATOM 665 N N . ALA A 1 88 ? -8.963 4.653 38.139 1.00 38.47 87 ALA A N 1
ATOM 666 C CA . ALA A 1 88 ? -10.049 3.681 38.236 1.00 39.03 87 ALA A CA 1
ATOM 667 C C . ALA A 1 88 ? -10.901 3.993 39.438 1.00 39.04 87 ALA A C 1
ATOM 668 O O . ALA A 1 88 ? -12.122 4.027 39.348 1.00 40.37 87 ALA A O 1
ATOM 670 N N . HIS A 1 89 ? -10.251 4.236 40.567 1.00 38.14 88 HIS A N 1
ATOM 671 C CA . HIS A 1 89 ? -10.973 4.641 41.759 1.00 39.08 88 HIS A CA 1
ATOM 672 C C . HIS A 1 89 ? -11.737 5.939 41.539 1.00 37.99 88 HIS A C 1
ATOM 673 O O . HIS A 1 89 ? -12.940 5.992 41.810 1.00 36.67 88 HIS A O 1
ATOM 680 N N . SER A 1 90 ? -11.065 6.973 41.033 1.00 38.26 89 SER A N 1
ATOM 681 C CA . SER A 1 90 ? -11.682 8.299 41.001 1.00 38.02 89 SER A CA 1
ATOM 682 C C . SER A 1 90 ? -12.894 8.327 40.092 1.00 38.43 89 SER A C 1
ATOM 683 O O . SER A 1 90 ? -13.931 8.886 40.439 1.00 37.67 89 SER A O 1
ATOM 686 N N . HIS A 1 91 ? -12.786 7.675 38.944 1.00 37.10 90 HIS A N 1
ATOM 687 C CA . HIS A 1 91 ? -13.869 7.669 37.986 1.00 38.25 90 HIS A CA 1
ATOM 688 C C . HIS A 1 91 ? -14.962 6.640 38.244 1.00 39.13 90 HIS A C 1
ATOM 689 O O . HIS A 1 91 ? -16.066 6.785 37.723 1.00 40.50 90 HIS A O 1
ATOM 696 N N . THR A 1 92 ? -14.669 5.612 39.037 1.00 37.63 91 THR A N 1
ATOM 697 C CA . THR A 1 92 ? -15.732 4.741 39.543 1.00 37.43 91 THR A CA 1
ATOM 698 C C . THR A 1 92 ? -16.565 5.555 40.543 1.00 36.76 91 THR A C 1
ATOM 699 O O . THR A 1 92 ? -17.802 5.517 40.535 1.00 36.46 91 THR A O 1
ATOM 703 N N . ALA A 1 93 ? -15.883 6.326 41.375 1.00 35.85 92 ALA A N 1
ATOM 704 C CA . ALA A 1 93 ? -16.563 7.202 42.318 1.00 36.69 92 ALA A CA 1
ATOM 705 C C . ALA A 1 93 ? -17.411 8.267 41.610 1.00 37.47 92 ALA A C 1
ATOM 706 O O . ALA A 1 93 ? -18.580 8.460 41.925 1.00 37.44 92 ALA A O 1
ATOM 708 N N . ALA A 1 94 ? -16.829 8.925 40.611 1.00 42.11 93 ALA A N 1
ATOM 709 C CA . ALA A 1 94 ? -17.563 9.924 39.826 1.00 41.57 93 ALA A CA 1
ATOM 710 C C . ALA A 1 94 ? -18.785 9.338 39.134 1.00 42.49 93 ALA A C 1
ATOM 711 O O . ALA A 1 94 ? -19.844 9.943 39.142 1.00 44.31 93 ALA A O 1
ATOM 713 N N . ALA A 1 95 ? -18.635 8.177 38.508 1.00 42.78 94 ALA A N 1
ATOM 714 C CA . ALA A 1 95 ? -19.765 7.550 37.806 1.00 41.66 94 ALA A CA 1
ATOM 715 C C . ALA A 1 95 ? -20.915 7.201 38.769 1.00 41.40 94 ALA A C 1
ATOM 716 O O . ALA A 1 95 ? -22.086 7.383 38.424 1.00 40.99 94 ALA A O 1
ATOM 718 N N . ARG A 1 96 ? -20.575 6.714 39.964 1.00 36.70 95 ARG A N 1
ATOM 719 C CA . ARG A 1 96 ? -21.577 6.447 40.996 1.00 38.72 95 ARG A CA 1
ATOM 720 C C . ARG A 1 96 ? -22.256 7.728 41.420 1.00 39.34 95 ARG A C 1
ATOM 721 O O . ARG A 1 96 ? -23.487 7.778 41.534 1.00 36.84 95 ARG A O 1
ATOM 729 N N . ALA A 1 97 ? -21.462 8.769 41.663 1.00 38.74 96 ALA A N 1
ATOM 730 C CA . ALA A 1 97 ? -22.035 10.039 42.051 1.00 38.87 96 ALA A CA 1
ATOM 731 C C . ALA A 1 97 ? -22.931 10.597 40.946 1.00 39.21 96 ALA A C 1
ATOM 732 O O . ALA A 1 97 ? -23.881 11.300 41.241 1.00 40.43 96 ALA A O 1
ATOM 734 N N . LYS A 1 98 ? -22.636 10.279 39.681 1.00 37.98 97 LYS A N 1
ATOM 735 C CA . LYS A 1 98 ? -23.480 10.678 38.565 1.00 39.09 97 LYS A CA 1
ATOM 736 C C . LYS A 1 98 ? -24.565 9.649 38.279 1.00 38.04 97 LYS A C 1
ATOM 737 O O . LYS A 1 98 ? -25.157 9.679 37.226 1.00 40.15 97 LYS A O 1
ATOM 743 N N . GLY A 1 99 ? -24.810 8.727 39.203 1.00 37.69 98 GLY A N 1
ATOM 744 C CA . GLY A 1 99 ? -25.942 7.793 39.096 1.00 37.58 98 GLY A CA 1
ATOM 745 C C . GLY A 1 99 ? -25.717 6.422 38.468 1.00 38.27 98 GLY A C 1
ATOM 746 O O . GLY A 1 99 ? -26.688 5.711 38.221 1.00 35.70 98 GLY A O 1
ATOM 755 N N . THR A 1 101 ? -25.485 2.732 38.339 1.00 37.92 100 THR A N 1
ATOM 756 C CA . THR A 1 101 ? -26.079 1.711 39.178 1.00 37.36 100 THR A CA 1
ATOM 757 C C . THR A 1 101 ? -25.197 0.453 39.110 1.00 37.51 100 THR A C 1
ATOM 758 O O . THR A 1 101 ? -24.409 0.320 38.192 1.00 35.96 100 THR A O 1
ATOM 762 N N . PRO A 1 102 ? -25.344 -0.477 40.081 1.00 37.95 101 PRO A N 1
ATOM 763 C CA . PRO A 1 102 ? -24.698 -1.790 39.992 1.00 37.39 101 PRO A CA 1
ATOM 764 C C . PRO A 1 102 ? -24.821 -2.433 38.625 1.00 38.21 101 PRO A C 1
ATOM 765 O O . PRO A 1 102 ? -23.840 -2.945 38.072 1.00 38.58 101 PRO A O 1
ATOM 769 N N . ALA A 1 103 ? -26.016 -2.381 38.050 1.00 38.12 102 ALA A N 1
ATOM 770 C CA . ALA A 1 103 ? -26.264 -3.063 36.783 1.00 39.04 102 ALA A CA 1
ATOM 771 C C . ALA A 1 103 ? -25.429 -2.495 35.646 1.00 37.67 102 ALA A C 1
ATOM 772 O O . ALA A 1 103 ? -24.866 -3.218 34.837 1.00 38.43 102 ALA A O 1
ATOM 774 N N . GLN A 1 104 ? -25.371 -1.173 35.592 1.00 38.68 103 GLN A N 1
ATOM 775 C CA . GLN A 1 104 ? -24.551 -0.445 34.595 1.00 37.53 103 GLN A CA 1
ATOM 776 C C . GLN A 1 104 ? -23.030 -0.692 34.756 1.00 34.68 103 GLN A C 1
ATOM 777 O O . GLN A 1 104 ? -22.301 -0.858 33.777 1.00 33.17 103 GLN A O 1
ATOM 783 N N . HIS A 1 105 ? -22.573 -0.715 36.006 1.00 33.75 104 HIS A N 1
ATOM 784 C CA . HIS A 1 105 ? -21.166 -0.962 36.340 1.00 33.55 104 HIS A CA 1
ATOM 785 C C . HIS A 1 105 ? -20.710 -2.339 35.880 1.00 35.29 104 HIS A C 1
ATOM 786 O O . HIS A 1 105 ? -19.595 -2.520 35.407 1.00 39.20 104 HIS A O 1
ATOM 793 N N . ALA A 1 106 ? -21.602 -3.313 36.018 1.00 38.37 105 ALA A N 1
ATOM 794 C CA . ALA A 1 106 ? -21.325 -4.679 35.648 1.00 36.92 105 ALA A CA 1
ATOM 795 C C . ALA A 1 106 ? -21.158 -4.793 34.147 1.00 36.14 105 ALA A C 1
ATOM 796 O O . ALA A 1 106 ? -20.296 -5.536 33.690 1.00 38.75 105 ALA A O 1
ATOM 798 N N . GLU A 1 107 ? -21.972 -4.055 33.391 1.00 37.15 106 GLU A N 1
ATOM 799 C CA A GLU A 1 107 ? -21.902 -4.086 31.930 0.50 35.73 106 GLU A CA 1
ATOM 800 C CA B GLU A 1 107 ? -21.919 -4.091 31.922 0.50 36.63 106 GLU A CA 1
ATOM 801 C C . GLU A 1 107 ? -20.689 -3.337 31.392 1.00 37.42 106 GLU A C 1
ATOM 802 O O . GLU A 1 107 ? -20.115 -3.709 30.365 1.00 40.97 106 GLU A O 1
ATOM 813 N N . VAL A 1 108 ? -20.302 -2.262 32.051 1.00 37.73 107 VAL A N 1
ATOM 814 C CA . VAL A 1 108 ? -19.081 -1.539 31.696 1.00 36.51 107 VAL A CA 1
ATOM 815 C C . VAL A 1 108 ? -17.859 -2.464 31.866 1.00 37.48 107 VAL A C 1
ATOM 816 O O . VAL A 1 108 ? -17.012 -2.575 30.973 1.00 40.71 107 VAL A O 1
ATOM 820 N N . LEU A 1 109 ? -17.789 -3.146 33.002 1.00 38.36 108 LEU A N 1
ATOM 821 C CA . LEU A 1 109 ? -16.705 -4.074 33.268 1.00 38.48 108 LEU A CA 1
ATOM 822 C C . LEU A 1 109 ? -16.686 -5.181 32.218 1.00 40.83 108 LEU A C 1
ATOM 823 O O . LEU A 1 109 ? -15.616 -5.521 31.675 1.00 43.15 108 LEU A O 1
ATOM 828 N N . ALA A 1 110 ? -17.873 -5.699 31.873 1.00 42.20 109 ALA A N 1
ATOM 829 C CA . ALA A 1 110 ? -17.997 -6.749 30.848 1.00 40.38 109 ALA A CA 1
ATOM 830 C C . ALA A 1 110 ? -17.528 -6.272 29.477 1.00 40.55 109 ALA A C 1
ATOM 831 O O . ALA A 1 110 ? -16.820 -6.976 28.771 1.00 37.94 109 ALA A O 1
ATOM 833 N N . ILE A 1 111 ? -17.863 -5.042 29.117 1.00 40.02 110 ILE A N 1
ATOM 834 C CA . ILE A 1 111 ? -17.384 -4.494 27.878 1.00 40.50 110 ILE A CA 1
ATOM 835 C C . ILE A 1 111 ? -15.855 -4.280 27.885 1.00 40.62 110 ILE A C 1
ATOM 836 O O . ILE A 1 111 ? -15.181 -4.538 26.895 1.00 37.87 110 ILE A O 1
ATOM 841 N N . ILE A 1 112 ? -15.330 -3.797 28.992 1.00 38.70 111 ILE A N 1
ATOM 842 C CA . ILE A 1 112 ? -13.913 -3.536 29.141 1.00 38.10 111 ILE A CA 1
ATOM 843 C C . ILE A 1 112 ? -13.122 -4.851 29.005 1.00 40.15 111 ILE A C 1
ATOM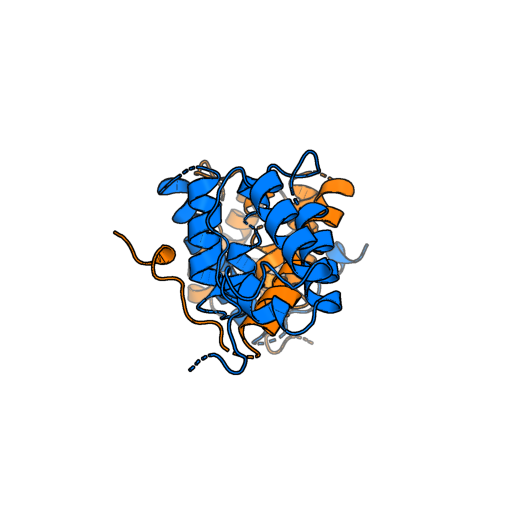 844 O O . ILE A 1 112 ? -12.101 -4.914 28.306 1.00 42.20 111 ILE A O 1
ATOM 849 N N . GLY A 1 113 ? -13.593 -5.909 29.654 1.00 39.97 112 GLY A N 1
ATOM 850 C CA . GLY A 1 113 ? -12.931 -7.204 29.557 1.00 41.64 112 GLY A CA 1
ATOM 851 C C . GLY A 1 113 ? -12.966 -7.814 28.180 1.00 43.44 112 GLY A C 1
ATOM 852 O O . GLY A 1 113 ? -11.973 -8.399 27.700 1.00 46.49 112 GLY A O 1
ATOM 853 N N . LEU A 1 114 ? -14.109 -7.660 27.533 1.00 42.69 113 LEU A N 1
ATOM 854 C CA . LEU A 1 114 ? -14.332 -8.203 26.207 1.00 41.59 113 LEU A CA 1
ATOM 855 C C . LEU A 1 114 ? -13.504 -7.492 25.173 1.00 40.74 113 LEU A C 1
ATOM 856 O O . LEU A 1 114 ? -12.867 -8.140 24.350 1.00 39.22 113 LEU A O 1
ATOM 861 N N . ALA A 1 115 ? -13.508 -6.152 25.216 1.00 39.94 114 ALA A N 1
ATOM 862 C CA . ALA A 1 115 ? -12.662 -5.340 24.333 1.00 39.71 114 ALA A CA 1
ATOM 863 C C . ALA A 1 115 ? -11.199 -5.622 24.564 1.00 38.17 114 ALA A C 1
ATOM 864 O O . ALA A 1 115 ? -10.454 -5.712 23.616 1.00 40.55 114 ALA A O 1
ATOM 866 N N . ALA A 1 116 ? -10.765 -5.758 25.822 1.00 37.67 115 ALA A N 1
ATOM 867 C CA . ALA A 1 116 ? -9.376 -6.126 26.058 1.00 36.79 115 ALA A CA 1
ATOM 868 C C . ALA A 1 116 ? -9.018 -7.419 25.282 1.00 37.91 115 ALA A C 1
ATOM 869 O O . ALA A 1 116 ? -7.959 -7.510 24.684 1.00 41.91 115 ALA A O 1
ATOM 871 N N . GLN A 1 117 ? -9.916 -8.401 25.298 1.00 38.93 116 GLN A N 1
ATOM 872 C CA . GLN A 1 117 ? -9.667 -9.707 24.706 1.00 38.00 116 GLN A CA 1
ATOM 873 C C . GLN A 1 117 ? -9.614 -9.611 23.183 1.00 37.36 116 GLN A C 1
ATOM 874 O O . GLN A 1 117 ? -8.680 -10.104 22.572 1.00 40.16 116 GLN A O 1
ATOM 880 N N . THR A 1 118 ? -10.610 -9.000 22.580 1.00 39.02 117 THR A N 1
ATOM 881 C CA . THR A 1 118 ? -10.657 -8.905 21.105 1.00 41.45 117 THR A CA 1
ATOM 882 C C . THR A 1 118 ? -9.548 -8.026 20.545 1.00 41.87 117 THR A C 1
ATOM 883 O O . THR A 1 118 ? -8.989 -8.310 19.461 1.00 45.89 117 THR A O 1
ATOM 887 N N . ASN A 1 119 ? -9.259 -6.922 21.240 1.00 41.03 118 ASN A N 1
ATOM 888 C CA . ASN A 1 119 ? -8.135 -6.081 20.873 1.00 39.38 118 ASN A CA 1
ATOM 889 C C . ASN A 1 119 ? -6.835 -6.920 20.830 1.00 39.53 118 ASN A C 1
ATOM 890 O O . ASN A 1 119 ? -6.068 -6.828 19.874 1.00 40.28 118 ASN A O 1
ATOM 895 N N . ALA A 1 120 ? -6.578 -7.682 21.907 1.00 40.28 119 ALA A N 1
ATOM 896 C CA . ALA A 1 120 ? -5.406 -8.548 21.999 1.00 39.69 119 ALA A CA 1
ATOM 897 C C . ALA A 1 120 ? -5.379 -9.601 20.870 1.00 42.10 119 ALA A C 1
ATOM 898 O O . ALA A 1 120 ? -4.339 -9.848 20.268 1.00 42.39 119 ALA A O 1
ATOM 900 N N . LEU A 1 121 ? -6.530 -10.195 20.569 1.00 39.46 120 LEU A N 1
ATOM 901 C CA . LEU A 1 121 ? -6.586 -11.217 19.555 1.00 40.97 120 LEU A CA 1
ATOM 902 C C . LEU A 1 121 ? -6.326 -10.600 18.175 1.00 40.34 120 LEU A C 1
ATOM 903 O O . LEU A 1 121 ? -5.595 -11.168 17.395 1.00 38.30 120 LEU A O 1
ATOM 908 N N . VAL A 1 122 ? -6.896 -9.425 17.905 1.00 39.06 121 VAL A N 1
ATOM 909 C CA . VAL A 1 122 ? -6.742 -8.774 16.596 1.00 41.82 121 VAL A CA 1
ATOM 910 C C . VAL A 1 122 ? -5.277 -8.383 16.376 1.00 40.96 121 VAL A C 1
ATOM 911 O O . VAL A 1 122 ? -4.770 -8.446 15.270 1.00 39.39 121 VAL A O 1
ATOM 915 N N . THR A 1 123 ? -4.628 -7.952 17.451 1.00 40.41 122 THR A N 1
ATOM 916 C CA . THR A 1 123 ? -3.222 -7.534 17.403 1.00 40.50 122 THR A CA 1
ATOM 917 C C . THR A 1 123 ? -2.325 -8.726 17.117 1.00 40.94 122 THR A C 1
ATOM 918 O O . THR A 1 123 ? -1.444 -8.641 16.273 1.00 44.17 122 THR A O 1
ATOM 922 N N . ALA A 1 124 ? -2.578 -9.850 17.784 1.00 39.60 123 ALA A N 1
ATOM 923 C CA . ALA A 1 124 ? -1.834 -11.092 17.535 1.00 41.70 123 ALA A CA 1
ATOM 924 C C . ALA A 1 124 ? -1.963 -11.623 16.099 1.00 43.80 123 ALA A C 1
ATOM 925 O O . ALA A 1 124 ? -0.980 -12.116 15.522 1.00 44.73 123 ALA A O 1
ATOM 935 N N . GLN A 1 126 ? -2.923 -9.666 13.584 1.00 40.04 125 GLN A N 1
ATOM 936 C CA . GLN A 1 126 ? -2.619 -8.550 12.689 1.00 39.78 125 GLN A CA 1
ATOM 937 C C . GLN A 1 126 ? -3.650 -8.472 11.562 1.00 39.85 125 GLN A C 1
ATOM 938 O O . GLN A 1 126 ? -3.323 -8.454 10.388 1.00 37.88 125 GLN A O 1
ATOM 944 N N . ILE A 1 127 ? -4.917 -8.404 11.964 1.00 40.85 126 ILE A N 1
ATOM 945 C CA . ILE A 1 127 ? -6.044 -8.392 11.023 1.00 38.50 126 ILE A CA 1
ATOM 946 C C . ILE A 1 127 ? -5.993 -7.121 10.203 1.00 39.03 126 ILE A C 1
ATOM 947 O O . ILE A 1 127 ? -5.942 -6.043 10.761 1.00 39.83 126 ILE A O 1
ATOM 952 N N . PRO A 1 128 ? -6.002 -7.241 8.873 1.00 35.49 127 PRO A N 1
ATOM 953 C CA . PRO A 1 128 ? -6.010 -6.003 8.117 1.00 37.14 127 PRO A CA 1
ATOM 954 C C . PRO A 1 128 ? -7.419 -5.387 8.069 1.00 37.99 127 PRO A C 1
ATOM 955 O O . PRO A 1 128 ? -8.424 -6.108 8.219 1.00 37.11 127 PRO A O 1
ATOM 959 N N . VAL A 1 129 ? -7.457 -4.068 7.870 1.00 36.82 128 VAL A N 1
ATOM 960 C CA . VAL A 1 129 ? -8.681 -3.288 7.943 1.00 39.01 128 VAL A CA 1
ATOM 961 C C . VAL A 1 129 ? -9.503 -3.645 6.713 1.00 37.26 128 VAL A C 1
ATOM 962 O O . VAL A 1 129 ? -9.010 -3.590 5.593 1.00 39.15 128 VAL A O 1
ATOM 966 N N . ASP A 1 130 ? -10.759 -4.007 6.936 1.00 37.99 129 ASP A N 1
ATOM 967 C CA . ASP A 1 130 ? -11.691 -4.319 5.858 1.00 40.08 129 ASP A CA 1
ATOM 968 C C . ASP A 1 130 ? -11.837 -3.163 4.874 1.00 38.02 129 ASP A C 1
ATOM 969 O O . ASP A 1 130 ? -11.945 -2.009 5.276 1.00 40.11 129 ASP A O 1
ATOM 974 N N . GLU A 1 131 ? -11.874 -3.449 3.585 1.00 39.81 130 GLU A N 1
ATOM 975 C CA . GLU A 1 131 ? -11.990 -2.371 2.612 1.00 38.22 130 GLU A CA 1
ATOM 976 C C . GLU A 1 131 ? -13.317 -1.599 2.824 1.00 39.93 130 GLU A C 1
ATOM 977 O O . GLU A 1 131 ? -13.410 -0.417 2.506 1.00 38.54 130 GLU A O 1
ATOM 980 N N . ALA A 1 132 ? -14.319 -2.281 3.393 1.00 41.71 131 ALA A N 1
ATOM 981 C CA . ALA A 1 132 ? -15.621 -1.689 3.705 1.00 41.72 131 ALA A CA 1
ATOM 982 C C . ALA A 1 132 ? -15.511 -0.509 4.632 1.00 41.13 131 ALA A C 1
ATOM 983 O O . ALA A 1 132 ? -16.241 0.460 4.484 1.00 41.55 131 ALA A O 1
ATOM 985 N N . PHE A 1 133 ? -14.622 -0.618 5.622 1.00 45.43 132 PHE A N 1
ATOM 986 C CA . PHE A 1 133 ? -14.398 0.441 6.586 1.00 43.50 132 PHE A CA 1
ATOM 987 C C . PHE A 1 133 ? -13.708 1.661 5.975 1.00 46.42 132 PHE A C 1
ATOM 988 O O . PHE A 1 133 ? -13.665 2.706 6.604 1.00 46.44 132 PHE A O 1
ATOM 996 N N . LEU A 1 134 ? -13.193 1.548 4.754 1.00 45.29 133 LEU A N 1
ATOM 997 C CA . LEU A 1 134 ? -12.377 2.593 4.182 1.00 45.49 133 LEU A CA 1
ATOM 998 C C . LEU A 1 134 ? -13.098 3.397 3.118 1.00 47.54 133 LEU A C 1
ATOM 999 O O . LEU A 1 134 ? -12.565 4.412 2.700 1.00 50.45 133 LEU A O 1
ATOM 1004 N N . VAL A 1 135 ? -14.300 2.989 2.708 1.00 48.19 134 VAL A N 1
ATOM 1005 C CA . VAL A 1 135 ? -15.040 3.698 1.630 1.00 50.48 134 VAL A CA 1
ATOM 1006 C C . VAL A 1 135 ? -15.611 5.034 2.119 1.00 52.65 134 VAL A C 1
ATOM 1007 O O . VAL A 1 135 ? -15.930 5.158 3.305 1.00 56.43 134 VAL A O 1
ATOM 1011 N N . GLY B 1 1 ? -0.494 -13.145 3.232 1.00 53.90 0 GLY B N 1
ATOM 1012 C CA . GLY B 1 1 ? -1.291 -11.883 3.257 1.00 53.15 0 GLY B CA 1
ATOM 1013 C C . GLY B 1 1 ? -0.694 -11.000 4.313 1.00 52.48 0 GLY B C 1
ATOM 1014 O O . GLY B 1 1 ? 0.488 -11.142 4.624 1.00 53.78 0 GLY B O 1
ATOM 1023 N N . ALA B 1 3 ? -2.249 -10.496 7.550 1.00 41.09 2 ALA B N 1
ATOM 1024 C CA . ALA B 1 3 ? -2.462 -11.058 8.871 1.00 37.61 2 ALA B CA 1
ATOM 1025 C C . ALA B 1 3 ? -1.442 -12.184 9.071 1.00 37.00 2 ALA B C 1
ATOM 1026 O O . ALA B 1 3 ? -0.882 -12.720 8.101 1.00 32.54 2 ALA B O 1
ATOM 1028 N N . THR B 1 4 ? -1.207 -12.548 10.328 1.00 34.92 3 THR B N 1
ATOM 1029 C CA . THR B 1 4 ? -0.267 -13.613 10.668 1.00 35.36 3 THR B CA 1
ATOM 1030 C C . THR B 1 4 ? -0.986 -14.929 10.588 1.00 37.91 3 THR B C 1
ATOM 1031 O O . THR B 1 4 ? -0.395 -15.966 10.842 1.00 39.23 3 THR B O 1
ATOM 1035 N N . VAL B 1 5 ? -2.270 -14.883 10.237 1.00 39.31 4 VAL B N 1
ATOM 1036 C CA . VAL B 1 5 ? -3.069 -16.071 10.049 1.00 39.48 4 VAL B CA 1
ATOM 1037 C C . VAL B 1 5 ? -3.818 -15.887 8.753 1.00 40.98 4 VAL B C 1
ATOM 1038 O O . VAL B 1 5 ? -3.977 -14.767 8.260 1.00 41.84 4 VAL B O 1
ATOM 1042 N N . ARG B 1 6 ? -4.302 -16.996 8.228 1.00 39.63 5 ARG B N 1
ATOM 1043 C CA . ARG B 1 6 ? -5.105 -16.984 7.028 1.00 42.30 5 ARG B CA 1
ATOM 1044 C C . ARG B 1 6 ? -6.469 -16.365 7.332 1.00 41.99 5 ARG B C 1
ATOM 1045 O O . ARG B 1 6 ? -7.001 -16.560 8.429 1.00 40.98 5 ARG B O 1
ATOM 1053 N N . LEU B 1 7 ? -7.025 -15.622 6.370 1.00 39.50 6 LEU B N 1
ATOM 1054 C CA . LEU B 1 7 ? -8.394 -15.117 6.477 1.00 38.96 6 LEU B CA 1
ATOM 1055 C C . LEU B 1 7 ? -9.328 -15.967 5.627 1.00 38.62 6 LEU B C 1
ATOM 1056 O O . LEU B 1 7 ? -9.227 -15.959 4.399 1.00 38.71 6 LEU B O 1
ATOM 1061 N N . LEU B 1 8 ? -10.220 -16.704 6.274 1.00 36.95 7 LEU B N 1
ATOM 1062 C CA . LEU B 1 8 ? -11.047 -17.693 5.586 1.00 38.52 7 LEU B CA 1
ATOM 1063 C C . LEU B 1 8 ? -12.152 -17.014 4.785 1.00 39.36 7 LEU B C 1
ATOM 1064 O O . LEU B 1 8 ? -12.794 -16.100 5.288 1.00 38.03 7 LEU B O 1
ATOM 1069 N N . ASP B 1 9 ? -12.354 -17.453 3.538 1.00 39.09 8 ASP B N 1
ATOM 1070 C CA A ASP B 1 9 ? -13.392 -16.905 2.666 0.50 39.37 8 ASP B CA 1
ATOM 1071 C CA B ASP B 1 9 ? -13.398 -16.886 2.697 0.50 39.85 8 ASP B CA 1
ATOM 1072 C C . ASP B 1 9 ? -14.662 -17.713 2.820 1.00 38.70 8 ASP B C 1
ATOM 1073 O O . ASP B 1 9 ? -14.647 -18.798 3.406 1.00 38.35 8 ASP B O 1
ATOM 1082 N N . ASP B 1 10 ? -15.754 -17.183 2.287 1.00 40.70 9 ASP B N 1
ATOM 1083 C CA . ASP B 1 10 ? -17.062 -17.844 2.396 1.00 41.39 9 ASP B CA 1
ATOM 1084 C C . ASP B 1 10 ? -17.090 -19.232 1.783 1.00 41.64 9 ASP B C 1
ATOM 1085 O O . ASP B 1 10 ? -17.718 -20.157 2.329 1.00 42.55 9 ASP B O 1
ATOM 1090 N N . ALA B 1 11 ? -16.384 -19.404 0.668 1.00 43.15 10 ALA B N 1
ATOM 1091 C CA . ALA B 1 11 ? -16.387 -20.697 -0.015 1.00 42.87 10 ALA B CA 1
ATOM 1092 C C . ALA B 1 11 ? -15.833 -21.799 0.871 1.00 42.32 10 ALA B C 1
ATOM 1093 O O . ALA B 1 11 ? -16.426 -22.865 0.970 1.00 44.46 10 ALA B O 1
ATOM 1095 N N . GLU B 1 12 ? -14.713 -21.528 1.519 1.00 43.54 11 GLU B N 1
ATOM 1096 C CA . GLU B 1 12 ? -14.090 -22.479 2.438 1.00 44.72 11 GLU B CA 1
ATOM 1097 C C . GLU B 1 12 ? -14.931 -22.695 3.671 1.00 45.19 11 GLU B C 1
ATOM 1098 O O . GLU B 1 12 ? -15.082 -23.836 4.135 1.00 47.10 11 GLU B O 1
ATOM 1104 N N . ILE B 1 13 ? -15.462 -21.600 4.215 1.00 44.86 12 ILE B N 1
ATOM 1105 C CA . ILE B 1 13 ? -16.296 -21.670 5.419 1.00 43.15 12 ILE B CA 1
ATOM 1106 C C . ILE B 1 13 ? -17.536 -22.553 5.211 1.00 41.24 12 ILE B C 1
ATOM 1107 O O . ILE B 1 13 ? -17.918 -23.282 6.118 1.00 39.30 12 ILE B O 1
ATOM 1112 N N . SER B 1 14 ? -18.156 -22.515 4.041 1.00 41.85 13 SER B N 1
ATOM 1113 C CA . SER B 1 14 ? -19.308 -23.386 3.813 1.00 46.52 13 SER B CA 1
ATOM 1114 C C . SER B 1 14 ? -18.970 -24.892 3.898 1.00 47.13 13 SER B C 1
ATOM 1115 O O . SER B 1 14 ? -19.851 -25.713 4.147 1.00 48.85 13 SER B O 1
ATOM 1118 N N . THR B 1 15 ? -17.703 -25.240 3.736 1.00 48.08 14 THR B N 1
ATOM 1119 C CA . THR B 1 15 ? -17.265 -26.626 3.927 1.00 49.56 14 THR B CA 1
ATOM 1120 C C . THR B 1 15 ? -16.975 -26.949 5.392 1.00 48.70 14 THR B C 1
ATOM 1121 O O . THR B 1 15 ? -16.666 -28.094 5.717 1.00 47.40 14 THR B O 1
ATOM 1125 N N . LEU B 1 16 ? -17.044 -25.948 6.267 1.00 46.94 15 LEU B N 1
ATOM 1126 C CA . LEU B 1 16 ? -16.650 -26.103 7.663 1.00 44.94 15 LEU B CA 1
ATOM 1127 C C . LEU B 1 16 ? -17.851 -25.802 8.546 1.00 45.45 15 LEU B C 1
ATOM 1128 O O . LEU B 1 16 ? -17.996 -24.694 9.031 1.00 42.65 15 LEU B O 1
ATOM 1133 N N . PRO B 1 17 ? -18.739 -26.782 8.721 1.00 46.58 16 PRO B N 1
ATOM 1134 C CA . PRO B 1 17 ? -19.960 -26.626 9.503 1.00 45.85 16 PRO B CA 1
ATOM 1135 C C . PRO B 1 17 ? -19.860 -25.848 10.808 1.00 43.23 16 PRO B C 1
ATOM 1136 O O . PRO B 1 17 ? -20.704 -24.992 11.049 1.00 40.60 16 PRO B O 1
ATOM 1140 N N . GLU B 1 18 ? -18.857 -26.121 11.636 1.00 41.55 17 GLU B N 1
ATOM 1141 C CA . GLU B 1 18 ? -18.728 -25.404 12.894 1.00 41.68 17 GLU B CA 1
ATOM 1142 C C . GLU B 1 18 ? -18.583 -23.893 12.628 1.00 42.02 17 GLU B C 1
ATOM 1143 O O . GLU B 1 18 ? -19.162 -23.061 13.343 1.00 39.16 17 GLU B O 1
ATOM 1146 N N . VAL B 1 19 ? -17.823 -23.552 11.585 1.00 41.20 18 VAL B N 1
ATOM 1147 C CA . VAL B 1 19 ? -17.476 -22.167 11.299 1.00 38.07 18 VAL B CA 1
ATOM 1148 C C . VAL B 1 19 ? -18.637 -21.511 10.585 1.00 38.16 18 VAL B C 1
ATOM 1149 O O . VAL B 1 19 ? -18.974 -20.362 10.871 1.00 35.73 18 VAL B O 1
ATOM 1153 N N . LYS B 1 20 ? -19.263 -22.245 9.672 1.00 36.39 19 LYS B N 1
ATOM 1154 C CA . LYS B 1 20 ? -20.438 -21.732 8.982 1.00 37.06 19 LYS B CA 1
ATOM 1155 C C . LYS B 1 20 ? -21.589 -21.420 9.921 1.00 35.59 19 LYS B C 1
ATOM 1156 O O . LYS B 1 20 ? -22.217 -20.392 9.771 1.00 33.55 19 LYS B O 1
ATOM 1162 N N . ALA B 1 21 ? -21.856 -22.302 10.879 1.00 36.15 20 ALA B N 1
ATOM 1163 C CA . ALA B 1 21 ? -22.845 -22.020 11.933 1.00 37.60 20 ALA B CA 1
ATOM 1164 C C . ALA B 1 21 ? -22.623 -20.648 12.608 1.00 35.86 20 ALA B C 1
ATOM 1165 O O . ALA B 1 21 ? -23.561 -19.869 12.793 1.00 33.61 20 ALA B O 1
ATOM 1167 N N . VAL B 1 22 ? -21.384 -20.360 12.981 1.00 35.66 21 VAL B N 1
ATOM 1168 C CA . VAL B 1 22 ? -21.042 -19.098 13.657 1.00 36.03 21 VAL B CA 1
ATOM 1169 C C . VAL B 1 22 ? -21.257 -17.908 12.707 1.00 35.61 21 VAL B C 1
ATOM 1170 O O . VAL B 1 22 ? -21.894 -16.917 13.064 1.00 36.32 21 VAL B O 1
ATOM 1174 N N . PHE B 1 23 ? -20.739 -18.020 11.493 1.00 35.44 22 PHE B N 1
ATOM 1175 C CA . PHE B 1 23 ? -20.849 -16.939 10.511 1.00 35.44 22 PHE B CA 1
ATOM 1176 C C . PHE B 1 23 ? -22.285 -16.627 10.146 1.00 36.95 22 PHE B C 1
ATOM 1177 O O . PHE B 1 23 ? -22.652 -15.468 9.968 1.00 37.01 22 PHE B O 1
ATOM 1185 N N . ASP B 1 24 ? -23.113 -17.655 10.030 1.00 36.06 23 ASP B N 1
ATOM 1186 C CA . ASP B 1 24 ? -24.514 -17.415 9.737 1.00 36.03 23 ASP B CA 1
ATOM 1187 C C . ASP B 1 24 ? -25.239 -16.772 10.894 1.00 34.42 23 ASP B C 1
ATOM 1188 O O . ASP B 1 24 ? -26.105 -15.964 10.673 1.00 39.39 23 ASP B O 1
ATOM 1193 N N . ASP B 1 25 ? -24.888 -17.139 12.116 1.00 32.97 24 ASP B N 1
ATOM 1194 C CA . ASP B 1 25 ? -25.413 -16.483 13.314 1.00 34.15 24 ASP B CA 1
ATOM 1195 C C . ASP B 1 25 ? -24.988 -14.994 13.392 1.00 32.56 24 ASP B C 1
ATOM 1196 O O . ASP B 1 25 ? -25.800 -14.133 13.696 1.00 30.81 24 ASP B O 1
ATOM 1201 N N . ILE B 1 26 ? -23.726 -14.699 13.107 1.00 33.37 25 ILE B N 1
ATOM 1202 C CA . ILE B 1 26 ? -23.284 -13.297 12.988 1.00 34.27 25 ILE B CA 1
ATOM 1203 C C . ILE B 1 26 ? -24.142 -12.528 11.986 1.00 32.81 25 ILE B C 1
ATOM 1204 O O . ILE B 1 26 ? -24.600 -11.439 12.271 1.00 31.94 25 ILE B O 1
ATOM 1209 N N . ARG B 1 27 ? -24.368 -13.104 10.819 1.00 32.79 26 ARG B N 1
ATOM 1210 C CA . ARG B 1 27 ? -25.155 -12.448 9.806 1.00 34.63 26 ARG B CA 1
ATOM 1211 C C . ARG B 1 27 ? -26.602 -12.291 10.233 1.00 34.59 26 ARG B C 1
ATOM 1212 O O . ARG B 1 27 ? -27.221 -11.268 9.961 1.00 34.83 26 ARG B O 1
ATOM 1220 N N . ALA B 1 28 ? -27.151 -13.304 10.902 1.00 37.27 27 ALA B N 1
ATOM 1221 C CA . ALA B 1 28 ? -28.553 -13.252 11.321 1.00 38.44 27 ALA B CA 1
ATOM 1222 C C . ALA B 1 28 ? -28.707 -12.215 12.412 1.00 38.67 27 ALA B C 1
ATOM 1223 O O . ALA B 1 28 ? -29.678 -11.499 12.440 1.00 40.06 27 ALA B O 1
ATOM 1225 N N . THR B 1 29 ? -27.720 -12.150 13.295 1.00 39.64 28 THR B N 1
ATOM 1226 C CA . THR B 1 29 ? -27.733 -11.266 14.452 1.00 39.42 28 THR B CA 1
ATOM 1227 C C . THR B 1 29 ? -27.583 -9.816 14.026 1.00 41.40 28 THR B C 1
ATOM 1228 O O . THR B 1 29 ? -28.339 -8.956 14.469 1.00 41.43 28 THR B O 1
ATOM 1232 N N . ARG B 1 30 ? -26.620 -9.566 13.149 1.00 41.75 29 ARG B N 1
ATOM 1233 C CA . ARG B 1 30 ? -26.296 -8.223 12.695 1.00 43.75 29 ARG B CA 1
ATOM 1234 C C . ARG B 1 30 ? -27.199 -7.714 11.596 1.00 44.34 29 ARG B C 1
ATOM 1235 O O . ARG B 1 30 ? -27.236 -6.525 11.334 1.00 44.60 29 ARG B O 1
ATOM 1243 N N . GLY B 1 31 ? -27.930 -8.601 10.947 1.00 43.72 30 GLY B N 1
ATOM 1244 C CA . GLY B 1 31 ? -28.861 -8.169 9.905 1.00 45.68 30 GLY B CA 1
ATOM 1245 C C . GLY B 1 31 ? -28.182 -7.764 8.612 1.00 46.53 30 GLY B C 1
ATOM 1246 O O . GLY B 1 31 ? -28.692 -6.958 7.836 1.00 45.21 30 GLY B O 1
ATOM 1247 N N . SER B 1 32 ? -27.033 -8.362 8.367 1.00 45.93 31 SER B N 1
ATOM 1248 C CA . SER B 1 32 ? -26.240 -8.048 7.201 1.00 46.93 31 SER B CA 1
ATOM 1249 C C . SER B 1 32 ? -25.465 -9.288 6.810 1.00 44.91 31 SER B C 1
ATOM 1250 O O . SER B 1 32 ? -25.077 -10.050 7.686 1.00 43.09 31 SER B O 1
ATOM 1253 N N . ASP B 1 33 ? -25.223 -9.479 5.516 1.00 43.55 32 ASP B N 1
ATOM 1254 C CA . ASP B 1 33 ? -24.383 -10.588 5.045 1.00 44.47 32 ASP B CA 1
ATOM 1255 C C . ASP B 1 33 ? -22.869 -10.309 5.197 1.00 41.95 32 ASP B C 1
ATOM 1256 O O . ASP B 1 33 ? -22.056 -11.215 5.082 1.00 41.01 32 ASP B O 1
ATOM 1259 N N . PHE B 1 34 ? -22.495 -9.070 5.483 1.00 40.24 33 PHE B N 1
ATOM 1260 C CA . PHE B 1 34 ? -21.081 -8.712 5.659 1.00 40.57 33 PHE B CA 1
ATOM 1261 C C . PHE B 1 34 ? -20.556 -9.188 6.987 1.00 39.77 33 PHE B C 1
ATOM 1262 O O . PHE B 1 34 ? -21.067 -8.798 8.016 1.00 42.56 33 PHE B O 1
ATOM 1270 N N . VAL B 1 35 ? -19.498 -9.980 6.983 1.00 39.26 34 VAL B N 1
ATOM 1271 C CA . VAL B 1 35 ? -18.823 -10.387 8.232 1.00 39.05 34 VAL B CA 1
ATOM 1272 C C . VAL B 1 35 ? -17.373 -9.912 8.108 1.00 38.56 34 VAL B C 1
ATOM 1273 O O . VAL B 1 35 ? -16.704 -10.241 7.148 1.00 40.03 34 VAL B O 1
ATOM 1277 N N . ASN B 1 36 ? -16.904 -9.137 9.061 1.00 38.85 35 ASN B N 1
ATOM 1278 C CA . ASN B 1 36 ? -15.602 -8.509 8.943 1.00 39.03 35 ASN B CA 1
ATOM 1279 C C . ASN B 1 36 ? -14.443 -9.429 9.314 1.00 37.92 35 ASN B C 1
ATOM 1280 O O . ASN B 1 36 ? -14.637 -10.475 9.915 1.00 34.65 35 ASN B O 1
ATOM 1285 N N . ASN B 1 37 ? -13.247 -9.015 8.903 1.00 37.13 36 ASN B N 1
ATOM 1286 C CA . ASN B 1 37 ? -12.037 -9.832 8.929 1.00 34.79 36 ASN B CA 1
ATOM 1287 C C . ASN B 1 37 ? -11.641 -10.486 10.241 1.00 35.54 36 ASN B C 1
ATOM 1288 O O . ASN B 1 37 ? -11.037 -11.574 10.240 1.00 35.21 36 ASN B O 1
ATOM 1293 N N . ILE B 1 38 ? -11.921 -9.819 11.354 1.00 34.83 37 ILE B N 1
ATOM 1294 C CA . ILE B 1 38 ? -11.578 -10.407 12.644 1.00 36.23 37 ILE B CA 1
ATOM 1295 C C . ILE B 1 38 ? -12.098 -11.844 12.675 1.00 34.97 37 ILE B C 1
ATOM 1296 O O . ILE B 1 38 ? -11.356 -12.766 13.063 1.00 34.40 37 ILE B O 1
ATOM 1301 N N . TRP B 1 39 ? -13.339 -12.046 12.208 1.00 34.55 38 TRP B N 1
ATOM 1302 C CA . TRP B 1 39 ? -13.986 -13.368 12.313 1.00 35.84 38 TRP B CA 1
ATOM 1303 C C . TRP B 1 39 ? -13.351 -14.410 11.394 1.00 34.61 38 TRP B C 1
ATOM 1304 O O . TRP B 1 39 ? -13.295 -15.599 11.714 1.00 34.38 38 TRP B O 1
ATOM 1315 N N . ARG B 1 40 ? -12.849 -13.930 10.263 1.00 37.26 39 ARG B N 1
ATOM 1316 C CA . ARG B 1 40 ? -12.237 -14.732 9.250 1.00 35.87 39 ARG B CA 1
ATOM 1317 C C . ARG B 1 40 ? -10.855 -15.235 9.671 1.00 35.04 39 ARG B C 1
ATOM 1318 O O . ARG B 1 40 ? -10.417 -16.260 9.193 1.00 35.92 39 ARG B O 1
ATOM 1326 N N . GLY B 1 41 ? -10.194 -14.496 10.550 1.00 37.71 40 GLY B N 1
ATOM 1327 C CA . GLY B 1 41 ? -8.964 -14.920 11.188 1.00 38.81 40 GLY B CA 1
ATOM 1328 C C . GLY B 1 41 ? -9.224 -15.837 12.377 1.00 38.70 40 GLY B C 1
ATOM 1329 O O . GLY B 1 41 ? -8.519 -16.849 12.554 1.00 36.84 40 GLY B O 1
ATOM 1330 N N . LEU B 1 42 ? -10.216 -15.509 13.210 1.00 39.14 41 LEU B N 1
ATOM 1331 C CA . LEU B 1 42 ? -10.600 -16.422 14.303 1.00 37.19 41 LEU B CA 1
ATOM 1332 C C . LEU B 1 42 ? -11.066 -17.767 13.766 1.00 37.05 41 LEU B C 1
ATOM 1333 O O . LEU B 1 42 ? -10.891 -18.786 14.419 1.00 37.22 41 LEU B O 1
ATOM 1338 N N . ALA B 1 43 ? -11.621 -17.782 12.553 1.00 37.22 42 ALA B N 1
ATOM 1339 C CA . ALA B 1 43 ? -12.128 -19.002 11.933 1.00 35.36 42 ALA B CA 1
ATOM 1340 C C . ALA B 1 43 ? -11.118 -20.146 11.796 1.00 37.50 42 ALA B C 1
ATOM 1341 O O . ALA B 1 43 ? -11.524 -21.307 11.608 1.00 37.22 42 ALA B O 1
ATOM 1343 N N . ASN B 1 44 ? -9.824 -19.834 11.853 1.00 36.72 43 ASN B N 1
ATOM 1344 C CA . ASN B 1 44 ? -8.795 -20.885 11.867 1.00 38.80 43 ASN B CA 1
ATOM 1345 C C . ASN B 1 44 ? -8.885 -21.816 13.082 1.00 39.87 43 ASN B C 1
ATOM 1346 O O . ASN B 1 44 ? -8.400 -22.933 13.032 1.00 40.50 43 ASN B O 1
ATOM 1351 N N . ASP B 1 45 ? -9.479 -21.338 14.170 1.00 40.93 44 ASP B N 1
ATOM 1352 C CA . ASP B 1 45 ? -9.767 -22.166 15.321 1.00 41.84 44 ASP B CA 1
ATOM 1353 C C . ASP B 1 45 ? -11.244 -22.084 15.682 1.00 39.73 44 ASP B C 1
ATOM 1354 O O . ASP B 1 45 ? -11.640 -21.171 16.396 1.00 39.18 44 ASP B O 1
ATOM 1359 N N . PRO B 1 46 ? -12.064 -23.034 15.205 1.00 38.90 45 PRO B N 1
ATOM 1360 C CA . PRO B 1 46 ? -13.492 -23.009 15.501 1.00 38.47 45 PRO B CA 1
ATOM 1361 C C . PRO B 1 46 ? -13.862 -22.798 16.956 1.00 38.95 45 PRO B C 1
ATOM 1362 O O . PRO B 1 46 ? -14.793 -22.051 17.232 1.00 40.01 45 PRO B O 1
ATOM 1366 N N . ALA B 1 47 ? -13.135 -23.412 17.878 1.00 37.21 46 ALA B N 1
ATOM 1367 C CA . ALA B 1 47 ? -13.474 -23.303 19.308 1.00 37.99 46 ALA B CA 1
ATOM 1368 C C . ALA B 1 47 ? -13.310 -21.889 19.828 1.00 39.55 46 ALA B C 1
ATOM 1369 O O . ALA B 1 47 ? -14.156 -21.381 20.575 1.00 39.81 46 ALA B O 1
ATOM 1371 N N . LEU B 1 48 ? -12.213 -21.251 19.432 1.00 39.44 47 LEU B N 1
ATOM 1372 C CA . LEU B 1 48 ? -11.977 -19.878 19.805 1.00 40.18 47 LEU B CA 1
ATOM 1373 C C . LEU B 1 48 ? -12.987 -18.948 19.133 1.00 39.18 47 LEU B C 1
ATOM 1374 O O . LEU B 1 48 ? -13.471 -17.979 19.737 1.00 39.43 47 LEU B O 1
ATOM 1379 N N . LEU B 1 49 ? -13.265 -19.219 17.862 1.00 38.49 48 LEU B N 1
ATOM 1380 C CA . LEU B 1 49 ? -14.241 -18.437 17.126 1.00 38.19 48 LEU B CA 1
ATOM 1381 C C . LEU B 1 49 ? -15.581 -18.395 17.835 1.00 37.75 48 LEU B C 1
ATOM 1382 O O . LEU B 1 49 ? -16.140 -17.329 17.987 1.00 37.89 48 LEU B O 1
ATOM 1387 N N . LYS B 1 50 ? -16.085 -19.555 18.255 1.00 37.68 49 LYS B N 1
ATOM 1388 C CA . LYS B 1 50 ? -17.361 -19.658 18.958 1.00 36.58 49 LYS B CA 1
ATOM 1389 C C . LYS B 1 50 ? -17.323 -19.054 20.345 1.00 37.65 49 LYS B C 1
ATOM 1390 O O . LYS B 1 50 ? -18.270 -18.396 20.739 1.00 38.17 49 LYS B O 1
ATOM 1392 N N . ARG B 1 51 ? -16.241 -19.241 21.091 1.00 37.00 50 ARG B N 1
ATOM 1393 C CA . ARG B 1 51 ? -16.127 -18.591 22.413 1.00 38.36 50 ARG B CA 1
ATOM 1394 C C . ARG B 1 51 ? -16.166 -17.063 22.317 1.00 38.75 50 ARG B C 1
ATOM 1395 O O . ARG B 1 51 ? -16.692 -16.377 23.188 1.00 40.91 50 ARG B O 1
ATOM 1403 N N . THR B 1 52 ? -15.524 -16.528 21.287 1.00 38.70 51 THR B N 1
ATOM 1404 C CA . THR B 1 52 ? -15.425 -15.098 21.129 1.00 38.26 51 THR B CA 1
ATOM 1405 C C . THR B 1 52 ? -16.781 -14.555 20.684 1.00 39.21 51 THR B C 1
ATOM 1406 O O . THR B 1 52 ? -17.326 -13.615 21.278 1.00 38.25 51 THR B O 1
ATOM 1410 N N . TRP B 1 53 ? -17.340 -15.162 19.642 1.00 38.76 52 TRP B N 1
ATOM 1411 C CA . TRP B 1 53 ? -18.643 -14.743 19.183 1.00 38.08 52 TRP B CA 1
ATOM 1412 C C . TRP B 1 53 ? -19.700 -14.851 20.271 1.00 38.30 52 TRP B C 1
ATOM 1413 O O . TRP B 1 53 ? -20.499 -13.923 20.414 1.00 37.35 52 TRP B O 1
ATOM 1424 N N . GLU B 1 54 ? -19.706 -15.935 21.048 1.00 37.94 53 GLU B N 1
ATOM 1425 C CA . GLU B 1 54 ? -20.729 -16.062 22.087 1.00 39.19 53 GLU B CA 1
ATOM 1426 C C . GLU B 1 54 ? -20.642 -14.923 23.116 1.00 40.88 53 GLU B C 1
ATOM 1427 O O . GLU B 1 54 ? -21.685 -14.396 23.557 1.00 37.16 53 GLU B O 1
ATOM 1433 N N . GLN B 1 55 ? -19.416 -14.539 23.494 1.00 40.53 54 GLN B N 1
ATOM 1434 C CA . GLN B 1 55 ? -19.233 -13.381 24.374 1.00 42.37 54 GLN B CA 1
ATOM 1435 C C . GLN B 1 55 ? -19.744 -12.099 23.766 1.00 41.33 54 GLN B C 1
ATOM 1436 O O . GLN B 1 55 ? -20.454 -11.332 24.412 1.00 42.06 54 GLN B O 1
ATOM 1442 N N . VAL B 1 56 ? -19.346 -11.856 22.525 1.00 42.39 55 VAL B N 1
ATOM 1443 C CA . VAL B 1 56 ? -19.713 -10.625 21.841 1.00 42.28 55 VAL B CA 1
ATOM 1444 C C . VAL B 1 56 ? -21.241 -10.521 21.779 1.00 45.63 55 VAL B C 1
ATOM 1445 O O . VAL B 1 56 ? -21.833 -9.478 22.118 1.00 45.76 55 VAL B O 1
ATOM 1449 N N . LYS B 1 57 ? -21.866 -11.627 21.395 1.00 45.50 56 LYS B N 1
ATOM 1450 C CA A LYS B 1 57 ? -23.319 -11.688 21.265 0.50 45.66 56 LYS B CA 1
ATOM 1451 C CA B LYS B 1 57 ? -23.320 -11.723 21.272 0.50 45.43 56 LYS B CA 1
ATOM 1452 C C . LYS B 1 57 ? -23.984 -11.416 22.622 1.00 45.65 56 LYS B C 1
ATOM 1453 O O . LYS B 1 57 ? -24.925 -10.629 22.705 1.00 48.57 56 LYS B O 1
ATOM 1464 N N . THR B 1 58 ? -23.476 -12.016 23.696 1.00 43.07 57 THR B N 1
ATOM 1465 C CA . THR B 1 58 ? -24.069 -11.835 25.024 1.00 43.07 57 THR B CA 1
ATOM 1466 C C . THR B 1 58 ? -23.924 -10.430 25.575 1.00 43.88 57 THR B C 1
ATOM 1467 O O . THR B 1 58 ? -24.858 -9.890 26.170 1.00 42.47 57 THR B O 1
ATOM 1471 N N . VAL B 1 59 ? -22.740 -9.857 25.413 1.00 42.78 58 VAL B N 1
ATOM 1472 C CA . VAL B 1 59 ? -22.416 -8.563 25.998 1.00 40.90 58 VAL B CA 1
ATOM 1473 C C . VAL B 1 59 ? -22.946 -7.396 25.184 1.00 41.15 58 VAL B C 1
ATOM 1474 O O . VAL B 1 59 ? -23.419 -6.429 25.753 1.00 41.82 58 VAL B O 1
ATOM 1486 N N . VAL B 1 61 ? -25.269 -7.467 22.472 1.00 49.54 60 VAL B N 1
ATOM 1487 C CA . VAL B 1 61 ? -26.567 -7.649 21.818 1.00 49.31 60 VAL B CA 1
ATOM 1488 C C . VAL B 1 61 ? -27.644 -8.005 22.829 1.00 50.41 60 VAL B C 1
ATOM 1489 O O . VAL B 1 61 ? -27.458 -8.823 23.735 1.00 48.93 60 VAL B O 1
ATOM 1493 N N . GLY B 1 62 ? -28.791 -7.370 22.666 1.00 53.52 61 GLY B N 1
ATOM 1494 C CA . GLY B 1 62 ? -29.946 -7.659 23.503 1.00 56.27 61 GLY B CA 1
ATOM 1495 C C . GLY B 1 62 ? -30.143 -6.605 24.562 1.00 57.31 61 GLY B C 1
ATOM 1496 O O . GLY B 1 62 ? -29.304 -5.710 24.708 1.00 57.42 61 GLY B O 1
ATOM 1497 N N . GLU B 1 63 ? -31.259 -6.705 25.287 1.00 57.60 62 GLU B N 1
ATOM 1498 C CA . GLU B 1 63 ? -31.559 -5.774 26.370 1.00 58.60 62 GLU B CA 1
ATOM 1499 C C . GLU B 1 63 ? -30.471 -5.909 27.450 1.00 58.66 62 GLU B C 1
ATOM 1500 O O . GLU B 1 63 ? -29.901 -6.992 27.667 1.00 60.46 62 GLU B O 1
ATOM 1502 N N . GLY B 1 64 ? -30.181 -4.791 28.100 1.00 56.31 63 GLY B N 1
ATOM 1503 C CA . GLY B 1 64 ? -29.099 -4.710 29.063 1.00 53.81 63 GLY B CA 1
ATOM 1504 C C . GLY B 1 64 ? -29.112 -3.321 29.657 1.00 52.91 63 GLY B C 1
ATOM 1505 O O . GLY B 1 64 ? -29.958 -2.501 29.291 1.00 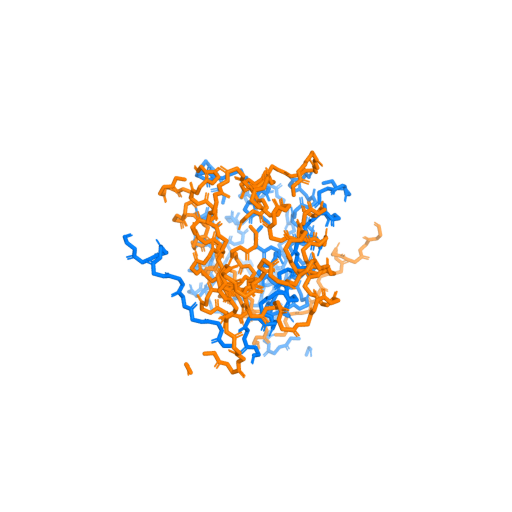53.04 63 GLY B O 1
ATOM 1506 N N . ALA B 1 65 ? -28.177 -3.048 30.563 1.00 51.08 64 ALA B N 1
ATOM 1507 C CA . ALA B 1 65 ? -28.237 -1.832 31.370 1.00 50.36 64 ALA B CA 1
ATOM 1508 C C . ALA B 1 65 ? -27.865 -0.563 30.584 1.00 48.28 64 ALA B C 1
ATOM 1509 O O . ALA B 1 65 ? -28.191 0.567 31.020 1.00 49.03 64 ALA B O 1
ATOM 1511 N N . LEU B 1 66 ? -27.217 -0.758 29.436 1.00 42.45 65 LEU B N 1
ATOM 1512 C CA . LEU B 1 66 ? -26.710 0.342 28.618 1.00 44.04 65 LEU B CA 1
ATOM 1513 C C . LEU B 1 66 ? -27.230 0.172 27.204 1.00 44.75 65 LEU B C 1
ATOM 1514 O O . LEU B 1 66 ? -27.330 -0.946 26.746 1.00 43.12 65 LEU B O 1
ATOM 1519 N N . ASP B 1 67 ? -27.510 1.257 26.483 1.00 46.07 66 ASP B N 1
ATOM 1520 C CA . ASP B 1 67 ? -27.997 1.081 25.102 1.00 47.27 66 ASP B CA 1
ATOM 1521 C C . ASP B 1 67 ? -26.861 0.672 24.165 1.00 44.86 66 ASP B C 1
ATOM 1522 O O . ASP B 1 67 ? -25.693 0.852 24.492 1.00 44.76 66 ASP B O 1
ATOM 1527 N N . PRO B 1 68 ? -27.200 0.070 23.015 1.00 45.48 67 PRO B N 1
ATOM 1528 C CA . PRO B 1 68 ? -26.187 -0.443 22.116 1.00 45.54 67 PRO B CA 1
ATOM 1529 C C . PRO B 1 68 ? -25.155 0.561 21.664 1.00 44.52 67 PRO B C 1
ATOM 1530 O O . PRO B 1 68 ? -24.010 0.190 21.485 1.00 43.61 67 PRO B O 1
ATOM 1534 N N . LEU B 1 69 ? -25.559 1.812 21.453 1.00 44.61 68 LEU B N 1
ATOM 1535 C CA . LEU B 1 69 ? -24.620 2.838 21.007 1.00 44.18 68 LEU B CA 1
ATOM 1536 C C . LEU B 1 69 ? -23.631 3.143 22.116 1.00 41.41 68 LEU B C 1
ATOM 1537 O O . LEU B 1 69 ? -22.446 3.268 21.880 1.00 43.05 68 LEU B O 1
ATOM 1542 N N . THR B 1 70 ? -24.127 3.273 23.337 1.00 40.67 69 THR B N 1
ATOM 1543 C CA . THR B 1 70 ? -23.256 3.515 24.471 1.00 39.17 69 THR B CA 1
ATOM 1544 C C . THR B 1 70 ? -22.206 2.402 24.590 1.00 38.49 69 THR B C 1
ATOM 1545 O O . THR B 1 70 ? -21.022 2.675 24.748 1.00 40.42 69 THR B O 1
ATOM 1549 N N . ARG B 1 71 ? -22.637 1.156 24.454 1.00 37.51 70 ARG B N 1
ATOM 1550 C CA . ARG B 1 71 ? -21.712 0.005 24.474 1.00 39.00 70 ARG B CA 1
ATOM 1551 C C . ARG B 1 71 ? -20.628 0.083 23.432 1.00 40.35 70 ARG B C 1
ATOM 1552 O O . ARG B 1 71 ? -19.483 -0.234 23.712 1.00 41.23 70 ARG B O 1
ATOM 1560 N N . GLU B 1 72 ? -20.985 0.497 22.214 1.00 40.53 71 GLU B N 1
ATOM 1561 C CA . GLU B 1 72 ? -19.985 0.648 21.160 1.00 40.12 71 GLU B CA 1
ATOM 1562 C C . GLU B 1 72 ? -19.019 1.798 21.433 1.00 40.69 71 GLU B C 1
ATOM 1563 O O . GLU B 1 72 ? -17.846 1.724 21.074 1.00 39.83 71 GLU B O 1
ATOM 1577 N N . ILE B 1 74 ? -18.027 2.875 24.394 1.00 40.66 73 ILE B N 1
ATOM 1578 C CA . ILE B 1 74 ? -17.105 2.378 25.383 1.00 41.10 73 ILE B CA 1
ATOM 1579 C C . ILE B 1 74 ? -16.082 1.449 24.704 1.00 40.69 73 ILE B C 1
ATOM 1580 O O . ILE B 1 74 ? -14.867 1.587 24.922 1.00 39.43 73 ILE B O 1
ATOM 1585 N N . TYR B 1 75 ? -16.561 0.538 23.860 1.00 41.84 74 TYR B N 1
ATOM 1586 C CA . TYR B 1 75 ? -15.679 -0.398 23.126 1.00 41.14 74 TYR B CA 1
ATOM 1587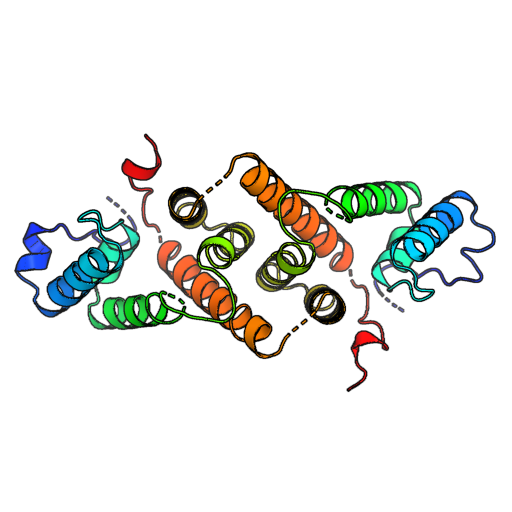 C C . TYR B 1 75 ? -14.649 0.337 22.288 1.00 42.16 74 TYR B C 1
ATOM 1588 O O . TYR B 1 75 ? -13.482 -0.066 22.194 1.00 42.17 74 TYR B O 1
ATOM 1597 N N . LEU B 1 76 ? -15.085 1.428 21.676 1.00 43.48 75 LEU B N 1
ATOM 1598 C CA . LEU B 1 76 ? -14.207 2.240 20.866 1.00 41.28 75 LEU B CA 1
ATOM 1599 C C . LEU B 1 76 ? -13.156 2.936 21.695 1.00 40.86 75 LEU B C 1
ATOM 1600 O O . LEU B 1 76 ? -11.984 2.977 21.316 1.00 41.80 75 LEU B O 1
ATOM 1605 N N . ALA B 1 77 ? -13.549 3.492 22.843 1.00 43.01 76 ALA B N 1
ATOM 1606 C CA . ALA B 1 77 ? -12.567 4.136 23.711 1.00 43.05 76 ALA B CA 1
ATOM 1607 C C . ALA B 1 77 ? -11.526 3.136 24.226 1.00 44.05 76 ALA B C 1
ATOM 1608 O O . ALA B 1 77 ? -10.338 3.447 24.292 1.00 42.31 76 ALA B O 1
ATOM 1610 N N . VAL B 1 78 ? -11.982 1.933 24.602 1.00 44.85 77 VAL B N 1
ATOM 1611 C CA . VAL B 1 78 ? -11.074 0.890 25.076 1.00 42.00 77 VAL B CA 1
ATOM 1612 C C . VAL B 1 78 ? -10.130 0.491 23.975 1.00 39.73 77 VAL B C 1
ATOM 1613 O O . VAL B 1 78 ? -8.924 0.399 24.188 1.00 40.94 77 VAL B O 1
ATOM 1617 N N . SER B 1 79 ? -10.670 0.299 22.762 1.00 39.59 78 SER B N 1
ATOM 1618 C CA . SER B 1 79 ? -9.851 -0.122 21.641 1.00 39.31 78 SER B CA 1
ATOM 1619 C C . SER B 1 79 ? -8.725 0.876 21.399 1.00 40.58 78 SER B C 1
ATOM 1620 O O . SER B 1 79 ? -7.605 0.499 21.040 1.00 41.11 78 SER B O 1
ATOM 1623 N N . THR B 1 80 ? -9.038 2.152 21.607 1.00 41.26 79 THR B N 1
ATOM 1624 C CA . THR B 1 80 ? -8.103 3.241 21.372 1.00 42.20 79 THR B CA 1
ATOM 1625 C C . THR B 1 80 ? -7.016 3.232 22.393 1.00 40.13 79 THR B C 1
ATOM 1626 O O . THR B 1 80 ? -5.847 3.362 22.042 1.00 40.23 79 THR B O 1
ATOM 1630 N N . ALA B 1 81 ? -7.397 3.064 23.665 1.00 40.95 80 ALA B N 1
ATOM 1631 C CA . ALA B 1 81 ? -6.445 3.099 24.746 1.00 42.08 80 ALA B CA 1
ATOM 1632 C C . ALA B 1 81 ? -5.520 1.886 24.653 1.00 45.75 80 ALA B C 1
ATOM 1633 O O . ALA B 1 81 ? -4.357 1.972 25.040 1.00 46.36 80 ALA B O 1
ATOM 1635 N N . ASN B 1 82 ? -6.039 0.771 24.122 1.00 45.01 81 ASN B N 1
ATOM 1636 C CA . ASN B 1 82 ? -5.229 -0.428 23.834 1.00 44.99 81 ASN B CA 1
ATOM 1637 C C . ASN B 1 82 ? -4.424 -0.358 22.521 1.00 45.94 81 ASN B C 1
ATOM 1638 O O . ASN B 1 82 ? -3.746 -1.320 22.148 1.00 48.33 81 ASN B O 1
ATOM 1643 N N A SER B 1 83 ? -4.475 0.803 21.865 0.50 43.72 82 SER B N 1
ATOM 1644 N N B SER B 1 83 ? -4.489 0.782 21.844 0.50 44.48 82 SER B N 1
ATOM 1645 C CA A SER B 1 83 ? -3.852 1.094 20.541 0.50 44.45 82 SER B CA 1
ATOM 1646 C CA B SER B 1 83 ? -3.770 0.993 20.585 0.50 45.71 82 SER B CA 1
ATOM 1647 C C A SER B 1 83 ? -4.011 0.031 19.436 0.50 43.72 82 SER B C 1
ATOM 1648 C C B SER B 1 83 ? -3.947 -0.177 19.598 0.50 44.74 82 SER B C 1
ATOM 1649 O O A SER B 1 83 ? -3.094 -0.197 18.628 0.50 44.38 82 SER B O 1
ATOM 1650 O O B SER B 1 83 ? -2.972 -0.743 19.093 0.50 46.21 82 SER B O 1
ATOM 1655 N N . CYS B 1 84 ? -5.202 -0.558 19.360 1.00 41.95 83 CYS B N 1
ATOM 1656 C CA . CYS B 1 84 ? -5.527 -1.527 18.313 1.00 39.58 83 CYS B CA 1
ATOM 1657 C C . CYS B 1 84 ? -6.096 -0.768 17.123 1.00 37.49 83 CYS B C 1
ATOM 1658 O O . CYS B 1 84 ? -7.245 -0.306 17.160 1.00 37.02 83 CYS B O 1
ATOM 1661 N N . SER B 1 85 ? -5.320 -0.668 16.048 1.00 39.51 84 SER B N 1
ATOM 1662 C CA A SER B 1 85 ? -5.720 0.109 14.870 0.50 39.70 84 SER B CA 1
ATOM 1663 C CA B SER B 1 85 ? -5.724 0.120 14.897 0.50 39.73 84 SER B CA 1
ATOM 1664 C C . SER B 1 85 ? -6.948 -0.442 14.164 1.00 40.98 84 SER B C 1
ATOM 1665 O O . SER B 1 85 ? -7.859 0.318 13.791 1.00 39.04 84 SER B O 1
ATOM 1670 N N . TYR B 1 86 ? -6.963 -1.758 13.954 1.00 37.80 85 TYR B N 1
ATOM 1671 C CA . TYR B 1 86 ? -8.114 -2.400 13.337 1.00 39.02 85 TYR B CA 1
ATOM 1672 C C . TYR B 1 86 ? -9.365 -2.141 14.182 1.00 39.15 85 TYR B C 1
ATOM 1673 O O . TYR B 1 86 ? -10.422 -1.833 13.664 1.00 41.99 85 TYR B O 1
ATOM 1682 N N . CYS B 1 87 ? -9.230 -2.251 15.495 1.00 38.12 86 CYS B N 1
ATOM 1683 C CA . CYS B 1 87 ? -10.366 -2.094 16.393 1.00 38.58 86 CYS B CA 1
ATOM 1684 C C . CYS B 1 87 ? -10.905 -0.671 16.410 1.00 37.83 86 CYS B C 1
ATOM 1685 O O . CYS B 1 87 ? -12.108 -0.456 16.601 1.00 36.48 86 CYS B O 1
ATOM 1688 N N . ALA B 1 88 ? -10.024 0.308 16.218 1.00 38.54 87 ALA B N 1
ATOM 1689 C CA . ALA B 1 88 ? -10.461 1.702 16.087 1.00 39.19 87 ALA B CA 1
ATOM 1690 C C . ALA B 1 88 ? -11.375 1.870 14.862 1.00 38.42 87 ALA B C 1
ATOM 1691 O O . ALA B 1 88 ? -12.411 2.512 14.933 1.00 37.19 87 ALA B O 1
ATOM 1693 N N . HIS B 1 89 ? -10.966 1.294 13.736 1.00 38.08 88 HIS B N 1
ATOM 1694 C CA . HIS B 1 89 ? -11.799 1.277 12.550 1.00 38.26 88 HIS B CA 1
ATOM 1695 C C . HIS B 1 89 ? -13.134 0.542 12.708 1.00 37.86 88 HIS B C 1
ATOM 1696 O O . HIS B 1 89 ? -14.207 1.119 12.471 1.00 34.36 88 HIS B O 1
ATOM 1703 N N . SER B 1 90 ? -13.077 -0.724 13.097 1.00 38.45 89 SER B N 1
ATOM 1704 C CA . SER B 1 90 ? -14.299 -1.516 13.180 1.00 38.17 89 SER B CA 1
ATOM 1705 C C . SER B 1 90 ? -15.292 -0.947 14.167 1.00 39.72 89 SER B C 1
ATOM 1706 O O . SER B 1 90 ? -16.489 -0.908 13.878 1.00 41.16 89 SER B O 1
ATOM 1709 N N . HIS B 1 91 ? -14.839 -0.511 15.338 1.00 38.67 90 HIS B N 1
ATOM 1710 C CA . HIS B 1 91 ? -15.799 0.018 16.312 1.00 38.78 90 HIS B CA 1
ATOM 1711 C C . HIS B 1 91 ? -16.246 1.447 16.070 1.00 37.52 90 HIS B C 1
ATOM 1712 O O . HIS B 1 91 ? -17.286 1.873 16.599 1.00 36.84 90 HIS B O 1
ATOM 1719 N N . THR B 1 92 ? -15.507 2.177 15.238 1.00 36.66 91 THR B N 1
ATOM 1720 C CA . THR B 1 92 ? -16.002 3.489 14.797 1.00 37.29 91 THR B CA 1
ATOM 1721 C C . THR B 1 92 ? -17.127 3.238 13.757 1.00 39.51 91 THR B C 1
ATOM 1722 O O . THR B 1 92 ? -18.160 3.917 13.750 1.00 38.74 91 THR B O 1
ATOM 1726 N N . ALA B 1 93 ? -16.934 2.234 12.906 1.00 37.60 92 ALA B N 1
ATOM 1727 C CA . ALA B 1 93 ? -17.941 1.902 11.917 1.00 39.27 92 ALA B CA 1
ATOM 1728 C C . ALA B 1 93 ? -19.199 1.395 12.618 1.00 41.04 92 ALA B C 1
ATOM 1729 O O . ALA B 1 93 ? -20.305 1.797 12.269 1.00 42.62 92 ALA B O 1
ATOM 1731 N N . ALA B 1 94 ? -19.019 0.540 13.620 1.00 42.02 93 ALA B N 1
ATOM 1732 C CA . ALA B 1 94 ? -20.123 -0.008 14.391 1.00 41.11 93 ALA B CA 1
ATOM 1733 C C . ALA B 1 94 ? -20.866 1.056 15.183 1.00 43.29 93 ALA B C 1
ATOM 1734 O O . ALA B 1 94 ? -22.086 1.015 15.276 1.00 44.26 93 ALA B O 1
ATOM 1736 N N . ALA B 1 95 ? -20.134 1.989 15.791 1.00 43.00 94 ALA B N 1
ATOM 1737 C CA . ALA B 1 95 ? -20.755 3.131 16.482 1.00 42.35 94 ALA B CA 1
ATOM 1738 C C . ALA B 1 95 ? -21.606 3.959 15.513 1.00 42.66 94 ALA B C 1
ATOM 1739 O O . ALA B 1 95 ? -22.730 4.345 15.849 1.00 43.22 94 ALA B O 1
ATOM 1741 N N . ARG B 1 96 ? -21.075 4.219 14.312 1.00 39.29 95 ARG B N 1
ATOM 1742 C CA . ARG B 1 96 ? -21.809 4.982 13.292 1.00 40.95 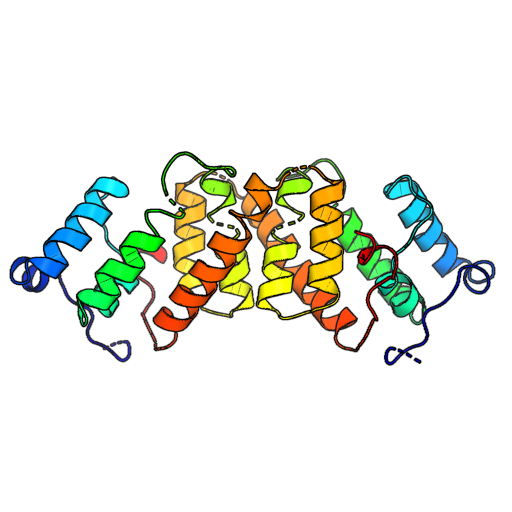95 ARG B CA 1
ATOM 1743 C C . ARG B 1 96 ? -23.078 4.262 12.884 1.00 40.76 95 ARG B C 1
ATOM 1744 O O . ARG B 1 96 ? -24.127 4.882 12.743 1.00 37.68 95 ARG B O 1
ATOM 1752 N N . ALA B 1 97 ? -22.960 2.948 12.697 1.00 40.51 96 ALA B N 1
ATOM 1753 C CA . ALA B 1 97 ? -24.092 2.121 12.345 1.00 40.17 96 ALA B CA 1
ATOM 1754 C C . ALA B 1 97 ? -25.114 2.163 13.478 1.00 40.98 96 ALA B C 1
ATOM 1755 O O . ALA B 1 97 ? -26.301 2.189 13.223 1.00 41.95 96 ALA B O 1
ATOM 1757 N N . LYS B 1 98 ? -24.683 2.241 14.728 1.00 40.00 97 LYS B N 1
ATOM 1758 C CA . LYS B 1 98 ? -25.660 2.345 15.802 1.00 40.22 97 LYS B CA 1
ATOM 1759 C C . LYS B 1 98 ? -26.154 3.780 16.089 1.00 40.64 97 LYS B C 1
ATOM 1760 O O . LYS B 1 98 ? -26.761 4.035 17.133 1.00 45.43 97 LYS B O 1
ATOM 1766 N N . GLY B 1 99 ? -25.934 4.710 15.160 1.00 37.15 98 GLY B N 1
ATOM 1767 C CA . GLY B 1 99 ? -26.475 6.072 15.261 1.00 37.48 98 GLY B CA 1
ATOM 1768 C C . GLY B 1 99 ? -25.559 7.193 15.744 1.00 37.85 98 GLY B C 1
ATOM 1769 O O . GLY B 1 99 ? -26.004 8.333 15.902 1.00 35.52 98 GLY B O 1
ATOM 1778 N N . THR B 1 101 ? -23.626 10.284 15.939 1.00 38.35 100 THR B N 1
ATOM 1779 C CA . THR B 1 101 ? -23.571 11.532 15.202 1.00 36.72 100 THR B CA 1
ATOM 1780 C C . THR B 1 101 ? -22.138 12.091 15.215 1.00 37.92 100 THR B C 1
ATOM 1781 O O . THR B 1 101 ? -21.313 11.696 16.056 1.00 38.49 100 THR B O 1
ATOM 1785 N N . PRO B 1 102 ? -21.824 12.991 14.263 1.00 38.69 101 PRO B N 1
ATOM 1786 C CA . PRO B 1 102 ? -20.582 13.775 14.317 1.00 38.37 101 PRO B CA 1
ATOM 1787 C C . PRO B 1 102 ? -20.323 14.433 15.662 1.00 39.14 101 PRO B C 1
ATOM 1788 O O . PRO B 1 102 ? -19.207 14.348 16.190 1.00 38.83 101 PRO B O 1
ATOM 1792 N N . ALA B 1 103 ? -21.340 15.105 16.199 1.00 38.63 102 ALA B N 1
ATOM 1793 C CA . ALA B 1 103 ? -21.243 15.723 17.521 1.00 37.82 102 ALA B CA 1
ATOM 1794 C C . ALA B 1 103 ? -20.855 14.704 18.618 1.00 37.79 102 ALA B C 1
ATOM 1795 O O . ALA B 1 103 ? -19.994 14.974 19.464 1.00 37.38 102 ALA B O 1
ATOM 1797 N N . GLN B 1 104 ? -21.504 13.540 18.601 1.00 36.40 103 GLN B N 1
ATOM 1798 C CA . GLN B 1 104 ? -21.233 12.505 19.590 1.00 35.64 103 GLN B CA 1
ATOM 1799 C C . GLN B 1 104 ? -19.819 11.953 19.422 1.00 34.98 103 GLN B C 1
ATOM 1800 O O . GLN B 1 104 ? -19.108 11.777 20.395 1.00 33.77 103 GLN B O 1
ATOM 1806 N N . HIS B 1 105 ? -19.423 11.713 18.177 1.00 36.10 104 HIS B N 1
ATOM 1807 C CA . HIS B 1 105 ? -18.074 11.240 17.862 1.00 35.00 104 HIS B CA 1
ATOM 1808 C C . HIS B 1 105 ? -17.003 12.189 18.377 1.00 33.66 104 HIS B C 1
ATOM 1809 O O . HIS B 1 105 ? -16.001 11.763 18.955 1.00 35.12 104 HIS B O 1
ATOM 1816 N N . ALA B 1 106 ? -17.230 13.482 18.182 1.00 36.00 105 ALA B N 1
ATOM 1817 C CA . ALA B 1 106 ? -16.274 14.502 18.566 1.00 35.60 105 ALA B CA 1
ATOM 1818 C C . ALA B 1 106 ? -16.102 14.493 20.082 1.00 37.10 105 ALA B C 1
ATOM 1819 O O . ALA B 1 106 ? -14.983 14.589 20.598 1.00 37.33 105 ALA B O 1
ATOM 1821 N N . GLU B 1 107 ? -17.216 14.343 20.795 1.00 38.01 106 GLU B N 1
ATOM 1822 C CA . GLU B 1 107 ? -17.196 14.266 22.257 1.00 39.33 106 GLU B CA 1
ATOM 1823 C C . GLU B 1 107 ? -16.492 13.000 22.757 1.00 38.27 106 GLU B C 1
ATOM 1824 O O . GLU B 1 107 ? -15.699 13.067 23.686 1.00 39.70 106 GLU B O 1
ATOM 1830 N N . VAL B 1 108 ? -16.739 11.858 22.118 1.00 38.09 107 VAL B N 1
ATOM 1831 C CA . VAL B 1 108 ? -16.038 10.606 22.479 1.00 37.32 107 VAL B CA 1
ATOM 1832 C C . VAL B 1 108 ? -14.529 10.801 22.353 1.00 36.83 107 VAL B C 1
ATOM 1833 O O . VAL B 1 108 ? -13.766 10.463 23.256 1.00 36.93 107 VAL B O 1
ATOM 1837 N N . LEU B 1 109 ? -14.114 11.396 21.243 1.00 36.47 108 LEU B N 1
ATOM 1838 C CA . LEU B 1 109 ? -12.697 11.698 21.026 1.00 37.84 108 LEU B CA 1
ATOM 1839 C C . LEU B 1 109 ? -12.138 12.603 22.087 1.00 38.88 108 LEU B C 1
ATOM 1840 O O . LEU B 1 109 ? -11.058 12.338 22.661 1.00 36.62 108 LEU B O 1
ATOM 1845 N N . ALA B 1 110 ? -12.877 13.666 22.358 1.00 38.38 109 ALA B N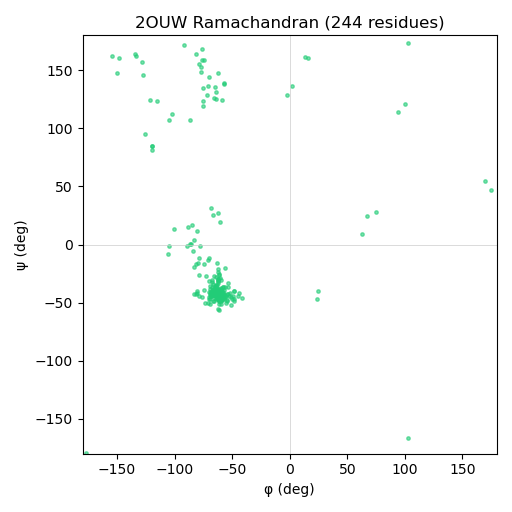 1
ATOM 1846 C CA . ALA B 1 110 ? -12.488 14.613 23.394 1.00 39.34 109 ALA B CA 1
ATOM 1847 C C . ALA B 1 110 ? -12.255 13.947 24.754 1.00 37.61 109 ALA B C 1
ATOM 1848 O O . ALA B 1 110 ? -11.290 14.271 25.463 1.00 38.73 109 ALA B O 1
ATOM 1850 N N . ILE B 1 111 ? -13.140 13.029 25.119 1.00 37.89 110 ILE B N 1
ATOM 1851 C CA . ILE B 1 111 ? -13.014 12.316 26.381 1.00 39.16 110 ILE B CA 1
ATOM 1852 C C . ILE B 1 111 ? -11.800 11.395 26.352 1.00 38.95 110 ILE B C 1
ATOM 1853 O O . ILE B 1 111 ? -11.066 11.312 27.324 1.00 38.61 110 ILE B O 1
ATOM 1858 N N . ILE B 1 112 ? -11.598 10.700 25.236 1.00 39.18 111 ILE B N 1
ATOM 1859 C CA . ILE B 1 112 ? -10.483 9.767 25.108 1.00 40.38 111 ILE B CA 1
ATOM 1860 C C . ILE B 1 112 ? -9.169 10.557 25.253 1.00 40.52 111 ILE B C 1
ATOM 1861 O O . ILE B 1 112 ? -8.304 10.181 26.039 1.00 41.37 111 ILE B O 1
ATOM 1866 N N . GLY B 1 113 ? -9.047 11.684 24.553 1.00 41.23 112 GLY B N 1
ATOM 1867 C CA . GLY B 1 113 ? -7.857 12.545 24.702 1.00 39.71 112 GLY B CA 1
ATOM 1868 C C . GLY B 1 113 ? -7.627 13.073 26.117 1.00 40.72 112 GLY B C 1
ATOM 1869 O O . GLY B 1 113 ? -6.510 13.017 26.648 1.00 43.10 112 GLY B O 1
ATOM 1870 N N . LEU B 1 114 ? -8.679 13.591 26.735 1.00 40.51 113 LEU B N 1
ATOM 1871 C CA . LEU B 1 114 ? -8.580 14.153 28.078 1.00 40.53 113 LEU B CA 1
ATOM 1872 C C . LEU B 1 114 ? -8.224 13.092 29.084 1.00 41.13 113 LEU B C 1
ATOM 1873 O O . LEU B 1 114 ? -7.335 13.296 29.916 1.00 43.14 113 LEU B O 1
ATOM 1878 N N . ALA B 1 115 ? -8.899 11.947 29.013 1.00 41.15 114 ALA B N 1
ATOM 1879 C CA . ALA B 1 115 ? -8.616 10.851 29.913 1.00 40.29 114 ALA B CA 1
ATOM 1880 C C . ALA B 1 115 ? -7.189 10.371 29.773 1.00 38.73 114 ALA B C 1
ATOM 1881 O O . ALA B 1 115 ? -6.551 10.091 30.744 1.00 43.05 114 ALA B O 1
ATOM 1883 N N . ALA B 1 116 ? -6.677 10.278 28.553 1.00 40.27 115 ALA B N 1
ATOM 1884 C CA . ALA B 1 116 ? -5.306 9.822 28.352 1.00 38.24 115 ALA B CA 1
ATOM 1885 C C . ALA B 1 116 ? -4.356 10.806 29.044 1.00 39.36 115 ALA B C 1
ATOM 1886 O O . ALA B 1 116 ? -3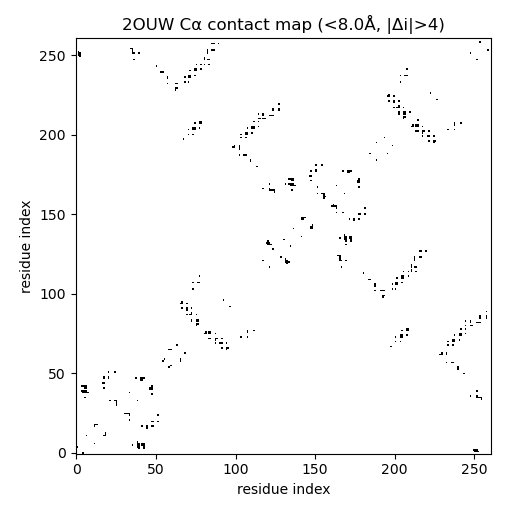.360 10.379 29.699 1.00 40.98 115 ALA B O 1
ATOM 1888 N N . GLN B 1 117 ? -4.671 12.109 28.928 1.00 36.11 116 GLN B N 1
ATOM 1889 C CA . GLN B 1 117 ? -3.883 13.159 29.552 1.00 35.90 116 GLN B CA 1
ATOM 1890 C C . GLN B 1 117 ? -3.872 13.054 31.083 1.00 36.01 116 GLN B C 1
ATOM 1891 O O . GLN B 1 117 ? -2.812 13.053 31.703 1.00 34.77 116 GLN B O 1
ATOM 1897 N N . THR B 1 118 ? -5.048 13.030 31.682 1.00 38.96 117 THR B N 1
ATOM 1898 C CA . THR B 1 118 ? -5.108 12.993 33.146 1.00 41.20 117 THR B CA 1
ATOM 1899 C C . THR B 1 118 ? -4.562 11.688 33.692 1.00 39.33 117 THR B C 1
ATOM 1900 O O . THR B 1 118 ? -3.979 11.648 34.815 1.00 39.78 117 THR B O 1
ATOM 1904 N N . ASN B 1 119 ? -4.768 10.597 32.952 1.00 39.55 118 ASN B N 1
ATOM 1905 C CA . ASN B 1 119 ? -4.216 9.308 33.396 1.00 39.72 118 ASN B CA 1
ATOM 1906 C C . ASN B 1 119 ? -2.671 9.395 33.476 1.00 39.26 118 ASN B C 1
ATOM 1907 O O . ASN B 1 119 ? -2.048 8.957 34.454 1.00 36.46 118 ASN B O 1
ATOM 1912 N N . ALA B 1 120 ? -2.070 9.951 32.426 1.00 37.98 119 ALA B N 1
ATOM 1913 C CA . ALA B 1 120 ? -0.606 10.134 32.342 1.00 39.06 119 ALA B CA 1
ATOM 1914 C C . ALA B 1 120 ? -0.042 11.040 33.453 1.00 39.93 119 ALA B C 1
ATOM 1915 O O . ALA B 1 120 ? 0.957 10.700 34.122 1.00 39.63 119 ALA B O 1
ATOM 1917 N N . LEU B 1 121 ? -0.729 12.168 33.679 1.00 41.66 120 LEU B N 1
ATOM 1918 C CA . LEU B 1 121 ? -0.390 13.107 34.751 1.00 40.76 120 LEU B CA 1
ATOM 1919 C C . LEU B 1 121 ? -0.480 12.470 36.124 1.00 39.83 120 LEU B C 1
ATOM 1920 O O . LEU B 1 121 ? 0.451 12.583 36.914 1.00 39.37 120 LEU B O 1
ATOM 1925 N N . VAL B 1 122 ? -1.579 11.762 36.399 1.00 39.23 121 VAL B N 1
ATOM 1926 C CA . VAL B 1 122 ? -1.721 11.045 37.667 1.00 40.58 121 VAL B CA 1
ATOM 1927 C C . VAL B 1 122 ? -0.576 10.028 37.850 1.00 39.52 121 VAL B C 1
ATOM 1928 O O . VAL B 1 122 ? -0.020 9.895 38.921 1.00 39.27 121 VAL B O 1
ATOM 1932 N N . THR B 1 123 ? -0.211 9.348 36.782 1.00 38.98 122 THR B N 1
ATOM 1933 C CA . THR B 1 123 ? 0.805 8.315 36.861 1.00 39.52 122 THR B CA 1
ATOM 1934 C C . THR B 1 123 ? 2.158 8.935 37.114 1.00 39.98 122 THR B C 1
ATOM 1935 O O . THR B 1 123 ? 2.930 8.427 37.911 1.00 43.17 122 THR B O 1
ATOM 1939 N N . ALA B 1 124 ? 2.437 10.053 36.462 1.00 39.93 123 ALA B N 1
ATOM 1940 C CA . ALA B 1 124 ? 3.707 10.730 36.676 1.00 39.87 123 ALA B CA 1
ATOM 1941 C C . ALA B 1 124 ? 3.817 11.300 38.101 1.00 43.37 123 ALA B C 1
ATOM 1942 O O . ALA B 1 124 ? 4.912 11.329 38.682 1.00 43.05 123 ALA B O 1
ATOM 1952 N N . GLN B 1 126 ? 2.142 10.063 40.747 1.00 37.97 125 GLN B N 1
ATOM 1953 C CA . GLN B 1 126 ? 1.883 8.978 41.662 1.00 39.37 125 GLN B CA 1
ATOM 1954 C C . GLN B 1 126 ? 0.903 9.406 42.762 1.00 38.44 125 GLN B C 1
ATOM 1955 O O . GLN B 1 126 ? 1.118 9.138 43.950 1.00 37.27 125 GLN B O 1
ATOM 1961 N N . ILE B 1 127 ? -0.180 10.057 42.336 1.00 38.75 126 ILE B N 1
ATOM 1962 C CA . ILE B 1 127 ? -1.205 10.552 43.243 1.00 37.52 126 ILE B CA 1
ATOM 1963 C C . ILE B 1 127 ? -1.750 9.358 44.008 1.00 38.27 126 ILE B C 1
ATOM 1964 O O . ILE B 1 127 ? -2.195 8.395 43.387 1.00 35.93 126 ILE B O 1
ATOM 1969 N N . PRO B 1 128 ? -1.712 9.409 45.349 1.00 34.29 127 PRO B N 1
ATOM 1970 C CA . PRO B 1 128 ? -2.342 8.371 46.141 1.00 36.67 127 PRO B CA 1
ATOM 1971 C C . PRO B 1 128 ? -3.867 8.502 46.226 1.00 38.15 127 PRO B C 1
ATOM 1972 O O . PRO B 1 128 ? -4.395 9.623 46.236 1.00 36.32 127 PRO B O 1
ATOM 1976 N N . VAL B 1 129 ? -4.538 7.353 46.335 1.00 38.98 128 VAL B N 1
ATOM 1977 C CA . VAL B 1 129 ? -5.986 7.268 46.356 1.00 40.75 128 VAL B CA 1
ATOM 1978 C C . VAL B 1 129 ? -6.524 7.983 47.589 1.00 38.62 128 VAL B C 1
ATOM 1979 O O . VAL B 1 129 ? -6.127 7.686 48.715 1.00 42.29 128 VAL B O 1
ATOM 1983 N N . ASP B 1 130 ? -7.424 8.935 47.352 1.00 38.48 129 ASP B N 1
ATOM 1984 C CA . ASP B 1 130 ? -8.083 9.669 48.418 1.00 38.94 129 ASP B CA 1
ATOM 1985 C C . ASP B 1 130 ? -8.804 8.711 49.346 1.00 38.69 129 ASP B C 1
ATOM 1986 O O . ASP B 1 130 ? -9.466 7.778 48.905 1.00 39.63 129 ASP B O 1
ATOM 1991 N N . GLU B 1 131 ? -8.720 8.971 50.644 1.00 39.56 130 GLU B N 1
ATOM 1992 C CA A GLU B 1 131 ? -9.333 8.068 51.606 0.50 38.62 130 GLU B CA 1
ATOM 1993 C CA B GLU B 1 131 ? -9.355 8.111 51.637 0.50 38.67 130 GLU B CA 1
ATOM 1994 C C . GLU B 1 131 ? -10.859 8.066 51.415 1.00 39.08 130 GLU B C 1
ATOM 1995 O O . GLU B 1 131 ? -11.508 7.055 51.672 1.00 35.95 130 GLU B O 1
ATOM 2006 N N . ALA B 1 132 ? -11.402 9.179 50.920 1.00 41.27 131 ALA B N 1
ATOM 2007 C CA . ALA B 1 132 ? -12.831 9.299 50.637 1.00 41.93 131 ALA B CA 1
ATOM 2008 C C . ALA B 1 132 ? -13.269 8.303 49.585 1.00 42.04 131 ALA B C 1
ATOM 2009 O O . ALA B 1 132 ? -14.408 7.850 49.618 1.00 43.85 131 ALA B O 1
ATOM 2011 N N . PHE B 1 133 ? -12.376 7.938 48.670 1.00 43.62 132 PHE B N 1
ATOM 2012 C CA . PHE B 1 133 ? -12.678 6.863 47.709 1.00 45.00 132 PHE B CA 1
ATOM 2013 C C . PHE B 1 133 ? -12.713 5.457 48.348 1.00 46.62 132 PHE B C 1
ATOM 2014 O O . PHE B 1 133 ? -13.214 4.532 47.724 1.00 47.82 132 PHE B O 1
ATOM 2022 N N . LEU B 1 134 ? -12.227 5.289 49.582 1.00 47.77 133 LEU B N 1
ATOM 2023 C CA . LEU B 1 134 ? -12.069 3.941 50.161 1.00 47.58 133 LEU B CA 1
ATOM 2024 C C . LEU B 1 134 ? -13.121 3.587 51.200 1.00 49.62 133 LEU B C 1
ATOM 2025 O O . LEU B 1 134 ? -13.117 2.474 51.740 1.00 52.35 133 LEU B O 1
ATOM 2030 N N . VAL B 1 135 ? -14.028 4.515 51.488 1.00 50.19 134 VAL B N 1
ATOM 2031 C CA . VAL B 1 135 ? -15.110 4.225 52.422 1.00 51.17 134 VAL B CA 1
ATOM 2032 C C . VAL B 1 135 ? -16.158 3.241 51.821 1.00 52.73 134 VAL B C 1
ATOM 2033 O O . VAL B 1 135 ? -16.555 3.369 50.656 1.00 52.55 134 VAL B O 1
ATOM 2037 N N . ASP B 1 136 ? -16.586 2.262 52.631 1.00 54.60 135 ASP B N 1
ATOM 2038 C CA . ASP B 1 136 ? -17.447 1.162 52.164 1.00 56.24 135 ASP B CA 1
ATOM 2039 C C . ASP B 1 136 ? -18.870 1.641 51.884 1.00 57.97 135 ASP B C 1
ATOM 2040 O O . ASP B 1 136 ? -19.321 1.619 50.733 1.00 59.33 135 ASP B O 1
#

Foldseek 3Di:
DPPADQADVVVQVPVVLLVVLLVVVCVQVVHNDDDRVLSRCSVPSVSSVVVSVVVVVLPDDDDDDPLVSLVQLLVCVVVPPPVSVVVSVVVNVVVHDPVVVVVSVVVSVVCVVVVVVCVCPDDDDVVVVD/DPVADQADPVVQVVPVLLVVLLVCVCVLVVHNDDDRVLRRCSVPSVSSVVVSVVVVVVPDDDDDDPLVVLVQLLVCVVVVPPVSVVVSVVVSVVVDDPVVVVVSVVCSVVCVVVVVVCVVPDDDDVVVVDD

Secondary structure (DSSP, 8-state):
---S----HHHHHT-HHHHHHHHHHHHHHSSS---HHHHHHTTSHHHHHHHHHHHHH---SSSS-HHHH--HHHHHHHTT-HHHHHHHHHHHHHT--HHHHHHHHHHHHHHHHHHHHHH--PPPPGGGG-/---S----HHHHTT-HHHHHHHHHHHHHHTSS---HHHHHHTTSHHHHHHHHHHHHH---S-SS-HHHH--HHHHHHHTT-HHHHHHHHHHHHHT--HHHHHHHHHHHHHHHHHHHHHH--PPPPGGGG--

CATH classification: 1.20.1290.10

Organism: Rhodospirillum rubrum (strain ATCC 11170 / ATH 1.1.1 / DSM 467 / LMG 4362 / NCIMB 8255 / S1) (NCBI:txid269796)